Protein 5CB7 (pdb70)

B-facto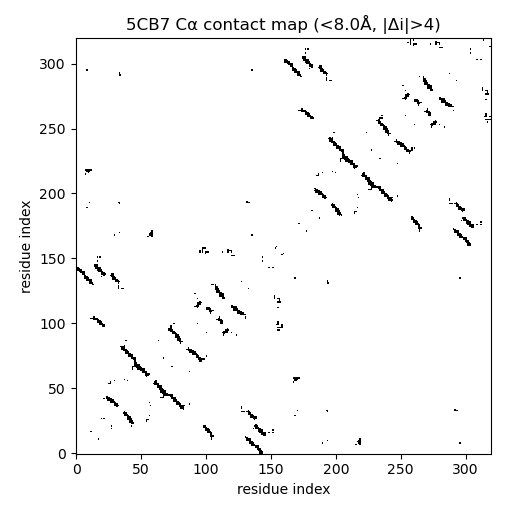r: mean 10.61, std 7.39, range [3.77, 48.65]

Structure (mmCIF, N/CA/C/O backbone):
data_5CB7
#
_entry.id   5CB7
#
_cell.length_a   42.270
_cell.length_b   83.190
_cell.length_c   47.750
_cell.angle_alpha   90.00
_cell.angle_beta   94.03
_cell.angle_gamma   90.00
#
_symmetry.space_group_name_H-M   'P 1 21 1'
#
loop_
_entity.id
_entity.type
_entity.pdbx_description
1 polymer 'Outer capsid protein VP4'
2 branched alpha-L-fucopyranose-(1-2)-[2-acetamido-2-deoxy-alpha-D-galactopyranose-(1-3)]alpha-D-galactopyranose
3 non-polymer 2-acetamido-2-deoxy-alpha-D-galactopyranose
4 non-polymer beta-D-galactopyranose
5 non-polymer alpha-L-fucopyranose
6 non-polymer GLYCEROL
7 non-polymer 'CHLORIDE ION'
8 water water
#
loop_
_atom_site.group_PDB
_atom_site.id
_atom_site.type_symbol
_atom_site.label_atom_id
_atom_site.label_alt_id
_atom_site.label_comp_id
_atom_site.label_asym_id
_atom_site.label_entity_id
_atom_site.label_seq_id
_atom_site.pdbx_PDB_ins_code
_atom_site.Cartn_x
_atom_site.Cartn_y
_atom_site.Cartn_z
_atom_site.occupancy
_atom_site.B_iso_or_equiv
_atom_site.auth_seq_id
_atom_site.auth_comp_id
_atom_site.auth_asym_id
_atom_site.auth_atom_id
_atom_site.pdbx_PDB_model_num
ATOM 1 N N . LEU A 1 2 ? 19.908 -17.862 9.988 1.00 21.42 65 LEU A N 1
ATOM 2 C CA . LEU A 1 2 ? 19.818 -16.957 8.805 1.00 21.54 65 LEU A CA 1
ATOM 3 C C . LEU A 1 2 ? 19.337 -17.706 7.566 1.00 19.94 65 LEU A C 1
ATOM 4 O O . LEU A 1 2 ? 20.121 -18.324 6.845 1.00 21.49 65 LEU A O 1
ATOM 9 N N . ASP A 1 3 ? 18.037 -17.618 7.326 1.00 18.67 66 ASP A N 1
ATOM 10 C CA . ASP A 1 3 ? 17.385 -18.262 6.205 1.00 17.44 66 ASP A CA 1
ATOM 11 C C . ASP A 1 3 ? 17.299 -17.255 5.051 1.00 15.45 66 ASP A C 1
ATOM 12 O O . ASP A 1 3 ? 16.620 -16.239 5.169 1.00 14.06 66 ASP A O 1
ATOM 17 N N . GLY A 1 4 ? 17.985 -17.537 3.940 1.00 14.16 67 GLY A N 1
ATOM 18 C CA . GLY A 1 4 ? 17.949 -16.683 2.756 1.00 13.06 67 GLY A CA 1
ATOM 19 C C . GLY A 1 4 ? 19.212 -16.785 1.918 1.00 12.70 67 GLY A C 1
ATOM 20 O O . GLY A 1 4 ? 20.065 -17.646 2.190 1.00 13.37 67 GLY A O 1
ATOM 21 N N . PRO A 1 5 ? 19.356 -15.915 0.918 1.00 11.79 68 PRO A N 1
ATOM 22 C CA . PRO A 1 5 ? 18.411 -14.837 0.608 1.00 11.29 68 PRO A CA 1
ATOM 23 C C . PRO A 1 5 ? 17.157 -15.316 -0.099 1.00 11.01 68 PRO A C 1
ATOM 24 O O . PRO A 1 5 ? 17.190 -16.305 -0.827 1.00 11.09 68 PRO A O 1
ATOM 28 N N . TYR A 1 6 ? 16.061 -14.616 0.143 1.00 10.08 69 TYR A N 1
ATOM 29 C CA . TYR A 1 6 ? 14.852 -14.708 -0.634 1.00 10.42 69 TYR A CA 1
ATOM 30 C C . TYR A 1 6 ? 14.860 -13.588 -1.635 1.00 10.45 69 TYR A C 1
ATOM 31 O O . TYR A 1 6 ? 15.298 -12.476 -1.333 1.00 10.00 69 TYR A O 1
ATOM 40 N N . GLN A 1 7 ? 14.354 -13.864 -2.823 1.00 9.89 70 GLN A N 1
ATOM 41 C CA . GLN A 1 7 ? 14.263 -12.859 -3.862 1.00 9.97 70 GLN A CA 1
ATOM 42 C C . GLN A 1 7 ? 13.105 -11.896 -3.566 1.00 9.12 70 GLN A C 1
ATOM 43 O O . GLN A 1 7 ? 12.177 -12.264 -2.855 1.00 9.06 70 GLN A O 1
ATOM 49 N N . PRO A 1 8 ? 13.174 -10.660 -4.073 1.00 8.41 71 PRO A N 1
ATOM 50 C CA . PRO A 1 8 ? 12.076 -9.720 -3.876 1.00 8.26 71 PRO A CA 1
ATOM 51 C C . PRO A 1 8 ? 10.738 -10.361 -4.179 1.00 8.09 71 PRO A C 1
ATOM 52 O O . PRO A 1 8 ? 10.587 -11.021 -5.218 1.00 8.14 71 PRO A O 1
ATOM 56 N N . THR A 1 9 ? 9.767 -10.164 -3.295 1.00 7.41 72 THR A N 1
ATOM 57 C CA . THR A 1 9 ? 8.449 -10.745 -3.464 1.00 7.25 72 THR A CA 1
ATOM 58 C C . THR A 1 9 ? 7.548 -10.129 -2.413 1.00 6.79 72 THR A C 1
ATOM 59 O O . THR A 1 9 ? 8.001 -9.355 -1.543 1.00 6.52 72 THR A O 1
ATOM 63 N N . SER A 1 10 ? 6.265 -10.457 -2.517 1.00 6.68 73 SER A N 1
ATOM 64 C CA A SER A 1 10 ? 5.380 -10.083 -1.428 0.50 6.74 73 SER A CA 1
ATOM 65 C CA B SER A 1 10 ? 5.225 -10.079 -1.569 0.50 6.81 73 SER A CA 1
ATOM 66 C C . SER A 1 10 ? 4.803 -11.290 -0.739 1.00 6.57 73 SER A C 1
ATOM 67 O O . SER A 1 10 ? 4.715 -12.398 -1.290 1.00 7.38 73 SER A O 1
ATOM 72 N N . LEU A 1 11 ? 4.487 -11.102 0.531 1.00 6.00 74 LEU A N 1
ATOM 73 C CA . LEU A 1 11 ? 4.133 -12.230 1.365 1.00 5.94 74 LEU A CA 1
ATOM 74 C C . LEU A 1 11 ? 3.434 -11.793 2.627 1.00 5.52 74 LEU A C 1
ATOM 75 O O . LEU A 1 11 ? 3.631 -10.688 3.153 1.00 5.09 74 LEU A O 1
ATOM 80 N N . ASN A 1 12 ? 2.620 -12.714 3.120 1.00 5.42 75 ASN A N 1
ATOM 81 C CA . ASN A 1 12 ? 2.137 -12.692 4.486 1.00 5.54 75 ASN A CA 1
ATOM 82 C C . ASN A 1 12 ? 3.301 -13.125 5.360 1.00 5.78 75 ASN A C 1
ATOM 83 O O . ASN A 1 12 ? 3.512 -14.321 5.590 1.00 6.17 75 ASN A O 1
ATOM 88 N N . LEU A 1 13 ? 4.090 -12.157 5.807 1.00 5.95 76 LEU A N 1
ATOM 89 C CA . LEU A 1 13 ? 5.286 -12.446 6.610 1.00 6.07 76 LEU A CA 1
ATOM 90 C C . LEU A 1 13 ? 4.900 -13.207 7.887 1.00 6.26 76 LEU A C 1
ATOM 91 O O . LEU A 1 13 ? 4.103 -12.712 8.678 1.00 5.80 76 LEU A O 1
ATOM 96 N N . PRO A 1 14 ? 5.420 -14.433 8.079 1.00 6.71 77 PRO A N 1
ATOM 97 C CA . PRO A 1 14 ? 4.992 -15.174 9.254 1.00 7.02 77 PRO A CA 1
ATOM 98 C C . PRO A 1 14 ? 5.331 -14.439 10.548 1.00 6.97 77 PRO A C 1
ATOM 99 O O . PRO A 1 14 ? 6.381 -13.816 10.664 1.00 6.51 77 PRO A O 1
ATOM 103 N N . VAL A 1 15 ? 4.450 -14.513 11.528 1.00 7.52 78 VAL A N 1
ATOM 104 C CA . VAL A 1 15 ? 4.722 -13.877 12.794 1.00 8.00 78 VAL A CA 1
ATOM 105 C C . VAL A 1 15 ? 5.964 -14.467 13.454 1.00 7.82 78 VAL A C 1
ATOM 106 O O . VAL A 1 15 ? 6.308 -15.607 13.194 1.00 7.67 78 VAL A O 1
ATOM 110 N N . ASP A 1 16 ? 6.620 -13.656 14.278 1.00 7.88 79 ASP A N 1
ATOM 111 C CA . ASP A 1 16 ? 7.768 -14.084 15.081 1.00 8.23 79 ASP A CA 1
ATOM 112 C C . ASP A 1 16 ? 9.016 -14.374 14.243 1.00 7.72 79 ASP A C 1
ATOM 113 O O . ASP A 1 16 ? 9.882 -15.121 14.679 1.00 7.94 79 ASP A O 1
ATOM 118 N N . TYR A 1 17 ? 9.119 -13.748 13.068 1.00 7.14 80 TYR A N 1
ATOM 119 C CA . TYR A 1 17 ? 10.345 -13.759 12.277 1.00 7.26 80 TYR A CA 1
ATOM 120 C C . TYR A 1 17 ? 10.772 -12.339 11.950 1.00 6.85 80 TYR A C 1
ATOM 121 O O . TYR A 1 17 ? 9.982 -11.545 11.437 1.00 6.85 80 TYR A O 1
ATOM 130 N N . TRP A 1 18 ? 12.035 -12.027 12.205 1.00 6.17 81 TRP A N 1
ATOM 131 C CA . TRP A 1 18 ? 12.648 -10.829 11.656 1.00 6.08 81 TRP A CA 1
ATOM 132 C C . TRP A 1 18 ? 12.832 -10.995 10.159 1.00 5.91 81 TRP A C 1
ATOM 133 O O . TRP A 1 18 ? 13.348 -12.014 9.704 1.00 6.20 81 TRP A O 1
ATOM 144 N N . MET A 1 19 ? 12.431 -9.977 9.417 1.00 5.65 82 MET A N 1
ATOM 145 C CA . MET A 1 19 ? 12.682 -9.918 7.993 1.00 5.52 82 MET A CA 1
ATOM 146 C C . MET A 1 19 ? 13.807 -8.920 7.866 1.00 5.41 82 MET A C 1
ATOM 147 O O . MET A 1 19 ? 13.585 -7.719 7.986 1.00 5.68 82 MET A O 1
ATOM 152 N N . LEU A 1 20 ? 15.011 -9.449 7.654 1.00 5.14 83 LEU A N 1
ATOM 153 C CA . LEU A 1 20 ? 16.221 -8.658 7.516 1.00 5.04 83 LEU A CA 1
ATOM 154 C C . LEU A 1 20 ? 16.390 -8.363 6.031 1.00 4.93 83 LEU A C 1
ATOM 155 O O . LEU A 1 20 ? 16.624 -9.259 5.228 1.00 4.80 83 LEU A O 1
ATOM 160 N N . ILE A 1 21 ? 16.268 -7.094 5.673 1.00 4.74 84 ILE A N 1
ATOM 161 C CA . ILE A 1 21 ? 16.177 -6.671 4.270 1.00 4.64 84 ILE A CA 1
ATOM 162 C C . ILE A 1 21 ? 17.480 -6.029 3.820 1.00 4.57 84 ILE A C 1
ATOM 163 O O . ILE A 1 21 ? 18.052 -5.211 4.546 1.00 4.59 84 ILE A O 1
ATOM 168 N N . ALA A 1 22 ? 17.917 -6.403 2.615 1.00 4.58 85 ALA A N 1
ATOM 169 C CA . ALA A 1 22 ? 19.228 -6.028 2.073 1.00 4.79 85 ALA A CA 1
ATOM 170 C C . ALA A 1 22 ? 19.103 -5.304 0.744 1.00 4.77 85 ALA A C 1
ATOM 171 O O . ALA A 1 22 ? 19.384 -5.875 -0.312 1.00 4.85 85 ALA A O 1
ATOM 173 N N . PRO A 1 23 ? 18.652 -4.042 0.768 1.00 4.84 86 PRO A N 1
ATOM 174 C CA . PRO A 1 23 ? 18.512 -3.276 -0.466 1.00 5.12 86 PRO A CA 1
ATOM 175 C C . PRO A 1 23 ? 19.819 -3.016 -1.183 1.00 5.56 86 PRO A C 1
ATOM 176 O O . PRO A 1 23 ? 20.889 -3.011 -0.563 1.00 5.46 86 PRO A O 1
ATOM 180 N N . THR A 1 24 ? 19.702 -2.775 -2.489 1.00 6.34 87 THR A N 1
ATOM 181 C CA . THR A 1 24 ? 20.839 -2.526 -3.362 1.00 7.22 87 THR A CA 1
ATOM 182 C C . THR A 1 24 ? 21.349 -1.099 -3.335 1.00 7.51 87 THR A C 1
ATOM 183 O O . THR A 1 24 ? 22.547 -0.877 -3.439 1.00 8.83 87 THR A O 1
ATOM 187 N N . ARG A 1 25 ? 20.450 -0.127 -3.240 1.00 7.35 88 ARG A N 1
ATOM 188 C CA . ARG A 1 25 ? 20.810 1.301 -3.313 1.00 7.38 88 ARG A CA 1
ATOM 189 C C . ARG A 1 25 ? 19.643 2.113 -2.812 1.00 7.20 88 ARG A C 1
ATOM 190 O O . ARG A 1 25 ? 18.615 1.560 -2.459 1.00 6.92 88 ARG A O 1
ATOM 198 N N . GLU A 1 26 ? 19.827 3.430 -2.795 1.00 6.96 89 GLU A N 1
ATOM 199 C CA . GLU A 1 26 ? 18.816 4.372 -2.346 1.00 7.04 89 GLU A CA 1
ATOM 200 C C . GLU A 1 26 ? 17.523 4.176 -3.144 1.00 6.70 89 GLU A C 1
ATOM 201 O O . GLU A 1 26 ? 17.546 3.817 -4.327 1.00 6.92 89 GLU A O 1
ATOM 207 N N . GLY A 1 27 ? 16.407 4.419 -2.480 1.00 6.27 90 GLY A N 1
ATOM 208 C CA . GLY A 1 27 ? 15.084 4.284 -3.080 1.00 6.25 90 GLY A CA 1
ATOM 209 C C . GLY A 1 27 ? 14.166 3.573 -2.113 1.00 6.03 90 GLY A C 1
ATOM 210 O O . GLY A 1 27 ? 14.541 3.261 -0.981 1.00 6.13 90 GLY A O 1
ATOM 211 N N . LYS A 1 28 ? 12.960 3.286 -2.569 1.00 6.38 91 LYS A N 1
ATOM 212 C CA . LYS A 1 28 ? 12.035 2.481 -1.813 1.00 6.54 91 LYS A CA 1
ATOM 213 C C . LYS A 1 28 ? 12.631 1.110 -1.567 1.00 6.07 91 LYS A C 1
ATOM 214 O O . LYS A 1 28 ? 13.251 0.540 -2.462 1.00 6.58 91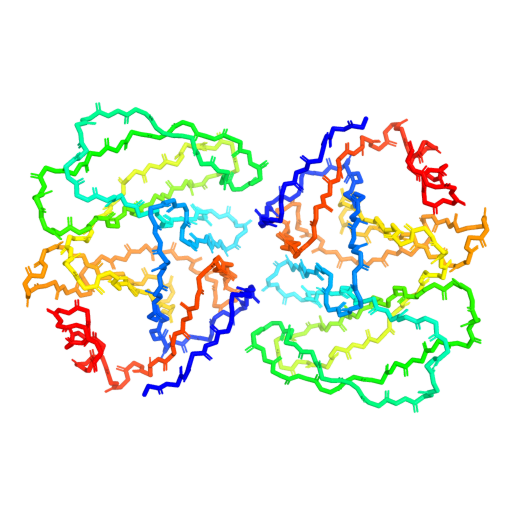 LYS A O 1
ATOM 220 N N . VAL A 1 29 ? 12.424 0.592 -0.363 1.00 5.49 92 VAL A N 1
ATOM 221 C CA . VAL A 1 29 ? 12.930 -0.717 0.031 1.00 5.18 92 VAL A CA 1
ATOM 222 C C . VAL A 1 29 ? 11.769 -1.714 0.109 1.00 4.98 92 VAL A C 1
ATOM 223 O O . VAL A 1 29 ? 11.794 -2.754 -0.554 1.00 5.11 92 VAL A O 1
ATOM 227 N N . ALA A 1 30 ? 10.737 -1.402 0.889 1.00 4.84 93 ALA A N 1
ATOM 228 C CA . ALA A 1 30 ? 9.633 -2.332 1.065 1.00 4.84 93 ALA A CA 1
ATOM 229 C C . ALA A 1 30 ? 8.411 -1.580 1.574 1.00 5.05 93 ALA A C 1
ATOM 230 O O . ALA A 1 30 ? 8.541 -0.483 2.134 1.00 4.87 93 ALA A O 1
ATOM 232 N N . GLU A 1 31 ? 7.235 -2.175 1.399 1.00 5.02 94 GLU A N 1
ATOM 233 C CA . GLU A 1 31 ? 5.965 -1.633 1.899 1.00 5.38 94 GLU A CA 1
ATOM 234 C C . GLU A 1 31 ? 5.230 -2.728 2.630 1.00 5.37 94 GLU A C 1
ATOM 235 O O . GLU A 1 31 ? 5.498 -3.907 2.406 1.00 5.96 94 GLU A O 1
ATOM 241 N N . GLY A 1 32 ? 4.284 -2.355 3.465 1.00 5.04 95 GLY A N 1
ATOM 242 C CA . GLY A 1 32 ? 3.392 -3.341 4.041 1.00 4.95 95 GLY A CA 1
ATOM 243 C C . GLY A 1 32 ? 2.115 -2.702 4.535 1.00 4.68 95 GLY A C 1
ATOM 244 O O . GLY A 1 32 ? 2.026 -1.480 4.686 1.00 4.71 95 GLY A O 1
ATOM 245 N N . THR A 1 33 ? 1.132 -3.528 4.857 1.00 4.42 96 THR A N 1
ATOM 246 C CA . THR A 1 33 ? -0.164 -3.010 5.288 1.00 4.35 96 THR A CA 1
ATOM 247 C C . THR A 1 33 ? -1.022 -4.066 5.924 1.00 4.38 96 THR A C 1
ATOM 248 O O . THR A 1 33 ? -0.894 -5.250 5.613 1.00 4.51 96 THR A O 1
ATOM 252 N N . ASN A 1 34 ? -1.927 -3.611 6.796 1.00 4.39 97 ASN A N 1
ATOM 253 C CA . ASN A 1 34 ? -3.004 -4.477 7.296 1.00 4.51 97 ASN A CA 1
ATOM 254 C C . ASN A 1 34 ? -4.306 -4.305 6.505 1.00 4.64 97 ASN A C 1
ATOM 255 O O . ASN A 1 34 ? -5.263 -4.987 6.788 1.00 4.63 97 ASN A O 1
ATOM 260 N N . THR A 1 35 ? -4.292 -3.407 5.496 1.00 4.57 98 THR A N 1
ATOM 261 C CA . THR A 1 35 ? -5.452 -3.023 4.660 1.00 5.14 98 THR A CA 1
ATOM 262 C C . THR A 1 35 ? -6.542 -2.251 5.397 1.00 5.39 98 THR A C 1
ATOM 263 O O . THR A 1 35 ? -7.556 -1.922 4.797 1.00 5.88 98 THR A O 1
ATOM 267 N N . THR A 1 36 ? -6.331 -1.881 6.661 1.00 5.82 99 THR A N 1
ATOM 268 C CA A THR A 1 36 ? -7.387 -1.312 7.472 0.50 6.27 99 THR A CA 1
ATOM 269 C CA B THR A 1 36 ? -7.408 -1.234 7.404 0.50 5.91 99 THR A CA 1
ATOM 270 C C . THR A 1 36 ? -7.014 0.090 7.983 1.00 6.08 99 THR A C 1
ATOM 271 O O . THR A 1 36 ? -7.747 1.067 7.807 1.00 6.08 99 THR A O 1
ATOM 278 N N . ASP A 1 37 ? -5.870 0.176 8.645 1.00 6.04 100 ASP A N 1
ATOM 279 C CA . ASP A 1 37 ? -5.481 1.447 9.258 1.00 6.15 100 ASP A CA 1
ATOM 280 C C . ASP A 1 37 ? -3.987 1.684 9.351 1.00 5.72 100 ASP A C 1
ATOM 281 O O . ASP A 1 37 ? -3.563 2.636 9.990 1.00 5.60 100 ASP A O 1
ATOM 286 N N . ARG A 1 38 ? -3.180 0.844 8.698 1.00 5.36 101 ARG A N 1
ATOM 287 C CA . ARG A 1 38 ? -1.738 1.084 8.611 1.00 5.35 101 ARG A CA 1
ATOM 288 C C . ARG A 1 38 ? -1.224 0.701 7.239 1.00 5.05 101 ARG A C 1
ATOM 289 O O . ARG A 1 38 ? -1.414 -0.437 6.782 1.00 4.98 101 ARG A O 1
ATOM 297 N N . TRP A 1 39 ? -0.571 1.653 6.585 1.00 4.87 102 TRP A N 1
ATOM 298 C CA . TRP A 1 39 ? 0.190 1.429 5.355 1.00 4.84 102 TRP A CA 1
ATOM 299 C C . TRP A 1 39 ? 1.564 1.976 5.667 1.00 5.14 102 TRP A C 1
ATOM 300 O O . TRP A 1 39 ? 1.707 3.163 5.990 1.00 5.48 102 TRP A O 1
ATOM 311 N N . PHE A 1 40 ? 2.589 1.133 5.650 1.00 5.50 103 PHE A N 1
ATOM 312 C CA . PHE A 1 40 ? 3.919 1.583 6.036 1.00 5.83 103 PHE A CA 1
ATOM 313 C C . PHE A 1 40 ? 4.904 1.274 4.919 1.00 5.87 103 PHE A C 1
ATOM 314 O O . PHE A 1 40 ? 4.628 0.482 4.011 1.00 5.98 103 PHE A O 1
ATOM 322 N N . ALA A 1 41 ? 6.051 1.924 4.980 1.00 5.85 104 ALA A N 1
ATOM 323 C CA . ALA A 1 41 ? 7.067 1.793 3.953 1.00 6.07 104 ALA A CA 1
ATOM 324 C C . ALA A 1 41 ? 8.394 2.182 4.509 1.00 5.97 10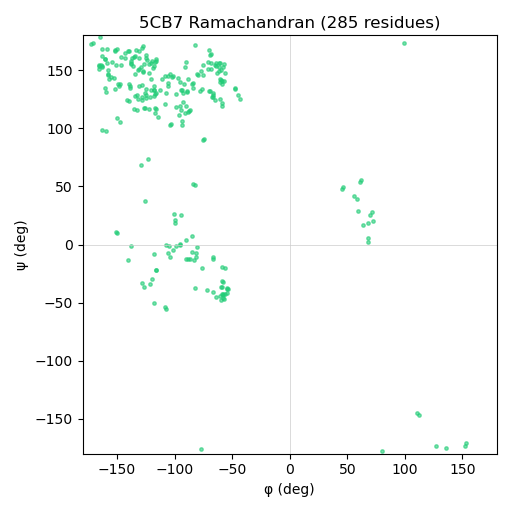4 ALA A C 1
ATOM 325 O O . ALA A 1 41 ? 8.484 3.098 5.339 1.00 6.11 104 ALA A O 1
ATOM 327 N N . CYS A 1 42 ? 9.433 1.517 4.037 1.00 5.88 105 CYS A N 1
ATOM 328 C CA A CYS A 1 42 ? 10.776 2.002 4.347 0.70 5.80 105 CYS A CA 1
ATOM 329 C CA B CYS A 1 42 ? 10.811 1.845 4.340 0.30 5.97 105 CYS A CA 1
ATOM 330 C C . CYS A 1 42 ? 11.486 2.360 3.066 1.00 5.69 105 CYS A C 1
ATOM 331 O O . CYS A 1 42 ? 11.357 1.703 2.023 1.00 5.34 105 CYS A O 1
ATOM 336 N N . VAL A 1 43 ? 12.198 3.484 3.161 1.00 5.65 106 VAL A N 1
ATOM 337 C CA . VAL A 1 43 ? 13.014 3.983 2.086 1.00 5.75 106 VAL A CA 1
ATOM 338 C C . VAL A 1 43 ? 14.448 4.110 2.568 1.00 5.51 106 VAL A C 1
ATOM 339 O O . VAL A 1 43 ? 14.706 4.220 3.767 1.00 5.80 106 VAL A O 1
ATOM 343 N N . LEU A 1 44 ? 15.372 4.059 1.615 1.00 5.12 107 LEU A N 1
ATOM 344 C CA . LEU A 1 44 ? 16.804 4.105 1.898 1.00 5.25 107 LEU A CA 1
ATOM 345 C C . LEU A 1 44 ? 17.396 5.348 1.248 1.00 5.25 107 LEU A C 1
ATOM 346 O O . LEU A 1 44 ? 17.114 5.637 0.084 1.00 5.44 107 LEU A O 1
ATOM 351 N N . VAL A 1 45 ? 18.198 6.077 2.023 1.00 5.27 108 VAL A N 1
ATOM 352 C CA . VAL A 1 45 ? 18.849 7.318 1.573 1.00 5.50 108 VAL A CA 1
ATOM 353 C C . VAL A 1 45 ? 20.365 7.134 1.722 1.00 5.54 108 VAL A C 1
ATOM 354 O O . VAL A 1 45 ? 20.860 6.738 2.782 1.00 5.81 108 VAL A O 1
ATOM 358 N N . GLU A 1 46 ? 21.088 7.377 0.638 1.00 5.82 109 GLU A N 1
ATOM 359 C CA . GLU A 1 46 ? 22.548 7.246 0.606 1.00 6.23 109 GLU A CA 1
ATOM 360 C C . GLU A 1 46 ? 23.208 8.328 1.460 1.00 6.67 109 GLU A C 1
ATOM 361 O O . GLU A 1 46 ? 22.571 9.310 1.830 1.00 6.67 109 GLU A O 1
ATOM 367 N N . PRO A 1 47 ? 24.497 8.150 1.802 1.00 7.09 110 PRO A N 1
ATOM 368 C CA . PRO A 1 47 ? 25.223 9.201 2.534 1.00 7.57 110 PRO A CA 1
ATOM 369 C C . PRO A 1 47 ? 25.232 10.547 1.826 1.00 8.01 110 PRO A C 1
ATOM 370 O O . PRO A 1 47 ? 25.109 10.608 0.608 1.00 8.00 110 PRO A O 1
ATOM 374 N N . ASN A 1 48 ? 25.394 11.614 2.611 1.00 8.68 111 ASN A N 1
ATOM 375 C CA . ASN A 1 48 ? 25.607 12.961 2.084 1.00 9.60 111 ASN A CA 1
ATOM 376 C C . ASN A 1 48 ? 24.445 13.473 1.247 1.00 9.26 111 ASN A C 1
ATOM 377 O O . ASN A 1 48 ? 24.626 13.872 0.101 1.00 10.09 111 ASN A O 1
ATOM 382 N N . VAL A 1 49 ? 23.254 13.470 1.832 1.00 8.62 112 VAL A N 1
ATOM 383 C CA . VAL A 1 49 ? 22.083 14.016 1.181 1.00 8.20 112 VAL A CA 1
ATOM 384 C C . VAL A 1 49 ? 21.562 15.206 1.990 1.00 8.37 112 VAL A C 1
ATOM 385 O O . VAL A 1 49 ? 21.109 15.060 3.117 1.00 8.03 112 VAL A O 1
ATOM 389 N N . GLN A 1 50 ? 21.659 16.390 1.403 1.00 8.59 113 GLN A N 1
ATOM 390 C CA A GLN A 1 50 ? 21.100 17.589 2.016 0.50 8.67 113 GLN A CA 1
ATOM 391 C CA B GLN A 1 50 ? 21.105 17.587 2.026 0.50 8.89 113 GLN A CA 1
ATOM 392 C C . GLN A 1 50 ? 19.581 17.544 1.920 1.00 8.47 113 GLN A C 1
ATOM 393 O O . GLN A 1 50 ? 19.023 16.998 0.964 1.00 8.35 113 GLN A O 1
ATOM 404 N N . ASN A 1 51 ? 18.915 18.102 2.919 1.00 8.16 114 ASN A N 1
ATOM 405 C CA . ASN A 1 51 ? 17.468 18.070 3.001 1.00 8.02 114 ASN A CA 1
ATOM 406 C C . ASN A 1 51 ? 16.807 18.391 1.679 1.00 8.04 114 ASN A C 1
ATOM 407 O O . ASN A 1 51 ? 17.103 19.405 1.056 1.00 7.72 114 ASN A O 1
ATOM 412 N N . THR A 1 52 ? 15.888 17.517 1.266 1.00 8.29 115 THR A N 1
ATOM 413 C CA . THR A 1 52 ? 15.269 17.625 -0.040 1.00 8.74 115 THR A CA 1
ATOM 414 C C . THR A 1 52 ? 14.001 16.787 -0.087 1.00 8.75 115 THR A C 1
ATOM 415 O O . THR A 1 52 ? 13.821 15.908 0.746 1.00 9.97 115 THR A O 1
ATOM 419 N N . GLN A 1 53 ? 13.138 17.054 -1.063 1.00 8.62 116 GLN A N 1
ATOM 420 C CA . GLN A 1 53 ? 12.017 16.148 -1.379 1.00 8.64 116 GLN A CA 1
ATOM 421 C C . GLN A 1 53 ? 12.547 15.111 -2.395 1.00 8.24 116 GLN A C 1
ATOM 422 O O . GLN A 1 53 ? 13.376 15.430 -3.238 1.00 8.57 116 GLN A O 1
ATOM 428 N N . ARG A 1 54 ? 12.097 13.861 -2.267 1.00 7.62 117 ARG A N 1
ATOM 429 C CA . ARG A 1 54 ? 12.344 12.834 -3.283 1.00 7.54 117 ARG A CA 1
ATOM 430 C C . ARG A 1 54 ? 11.041 12.137 -3.575 1.00 7.37 117 ARG A C 1
ATOM 431 O O . ARG A 1 54 ? 10.178 12.063 -2.703 1.00 7.13 117 ARG A O 1
ATOM 439 N N . GLN A 1 55 ? 10.898 11.659 -4.808 1.00 7.76 118 GLN A N 1
ATOM 440 C CA . GLN A 1 55 ? 9.688 10.975 -5.233 1.00 8.58 118 GLN A CA 1
ATOM 441 C C . GLN A 1 55 ? 9.809 9.482 -5.034 1.00 8.26 118 GLN A C 1
ATOM 442 O O . GLN A 1 55 ? 10.783 8.879 -5.480 1.00 8.56 118 GLN A O 1
ATOM 448 N N . TYR A 1 56 ? 8.801 8.902 -4.395 1.00 7.69 119 TYR A N 1
ATOM 449 C CA . TYR A 1 56 ? 8.669 7.453 -4.239 1.00 7.54 119 TYR A CA 1
ATOM 450 C C . TYR A 1 56 ? 7.288 7.016 -4.715 1.00 7.46 119 TYR A C 1
ATOM 451 O O . TYR A 1 56 ? 6.313 7.766 -4.617 1.00 8.58 119 TYR A O 1
ATOM 460 N N . VAL A 1 57 ? 7.195 5.801 -5.245 1.00 6.97 120 VAL A N 1
ATOM 461 C CA . VAL A 1 57 ? 5.918 5.219 -5.579 1.00 6.95 120 VAL A CA 1
ATOM 462 C C . VAL A 1 57 ? 5.513 4.408 -4.361 1.00 6.85 120 VAL A C 1
ATOM 463 O O . VAL A 1 57 ? 6.053 3.331 -4.134 1.00 6.92 120 VAL A O 1
ATOM 467 N N . LEU A 1 58 ? 4.589 4.955 -3.571 1.00 6.72 121 LEU A N 1
ATOM 468 C CA . LEU A 1 58 ? 4.076 4.317 -2.365 1.00 6.68 121 LEU A CA 1
ATOM 469 C C . LEU A 1 58 ? 2.580 4.144 -2.538 1.00 6.84 121 LEU A C 1
ATOM 470 O O . LEU A 1 58 ? 1.871 5.050 -2.994 1.00 6.81 121 LEU A O 1
ATOM 475 N N . ASP A 1 59 ? 2.097 2.948 -2.222 1.00 7.03 122 ASP A N 1
ATOM 476 C CA . ASP A 1 59 ? 0.688 2.596 -2.407 1.00 7.35 122 ASP A CA 1
ATOM 477 C C . ASP A 1 59 ? 0.234 2.906 -3.834 1.00 7.73 122 ASP A C 1
ATOM 478 O O . ASP A 1 59 ? -0.915 3.314 -4.049 1.00 7.95 122 ASP A O 1
ATOM 483 N N A GLY A 1 60 ? 1.142 2.722 -4.793 0.50 7.97 123 GLY A N 1
ATOM 484 N N B GLY A 1 60 ? 1.130 2.716 -4.806 0.50 8.13 123 GLY A N 1
ATOM 485 C CA A GLY A 1 60 ? 0.839 2.897 -6.206 0.50 8.70 123 GLY A CA 1
ATOM 486 C CA B GLY A 1 60 ? 0.818 2.921 -6.225 0.50 9.01 123 GLY A CA 1
ATOM 487 C C A GLY A 1 60 ? 0.964 4.303 -6.772 0.50 9.49 123 GLY A C 1
ATOM 488 C C B GLY A 1 60 ? 0.624 4.368 -6.659 0.50 9.94 123 GLY A C 1
ATOM 489 O O A GLY A 1 60 ? 0.918 4.455 -8.001 0.50 9.07 123 GLY A O 1
ATOM 490 O O B GLY A 1 60 ? -0.061 4.651 -7.640 0.50 10.36 123 GLY A O 1
ATOM 491 N N . GLN A 1 61 ? 1.172 5.301 -5.897 1.00 10.41 124 GLN A N 1
ATOM 492 C CA . GLN A 1 61 ? 1.064 6.720 -6.253 1.00 11.68 124 GLN A CA 1
ATOM 493 C C . GLN A 1 61 ? 2.398 7.384 -6.022 1.00 10.98 124 GLN A C 1
ATOM 494 O O . GLN A 1 61 ? 3.104 7.036 -5.091 1.00 9.40 124 GLN A O 1
ATOM 500 N N . ASN A 1 62 ? 2.725 8.354 -6.867 1.00 10.90 125 ASN A N 1
ATOM 501 C CA . ASN A 1 62 ? 3.890 9.187 -6.622 1.00 11.10 125 ASN A CA 1
ATOM 502 C C . ASN A 1 62 ? 3.653 10.034 -5.390 1.00 10.32 125 ASN A C 1
ATOM 503 O O . ASN A 1 62 ? 2.613 10.693 -5.257 1.00 10.88 125 ASN A O 1
ATOM 508 N N . VAL A 1 63 ? 4.611 9.984 -4.479 1.00 9.33 126 VAL A N 1
ATOM 509 C CA A VAL A 1 63 ? 4.560 10.809 -3.284 0.50 9.12 126 VAL A CA 1
ATOM 510 C CA B VAL A 1 63 ? 4.572 10.766 -3.245 0.50 8.96 126 VAL A CA 1
ATOM 511 C C . VAL A 1 63 ? 5.909 11.491 -3.106 1.00 8.92 126 VAL A C 1
ATOM 512 O O . VAL A 1 63 ? 6.954 10.872 -3.236 1.00 8.37 126 VAL A O 1
ATOM 519 N N . GLN A 1 64 ? 5.873 12.794 -2.840 1.00 8.53 127 GLN A N 1
ATOM 520 C CA . GLN A 1 64 ? 7.091 13.556 -2.554 1.00 9.23 127 GLN A CA 1
ATOM 521 C C . GLN A 1 64 ? 7.289 13.474 -1.044 1.00 8.99 127 GLN A C 1
ATOM 522 O O . GLN A 1 64 ? 6.405 13.854 -0.280 1.00 11.29 127 GLN A O 1
ATOM 528 N N . LEU A 1 65 ? 8.403 12.917 -0.592 1.00 8.19 128 LEU A N 1
ATOM 529 C CA . LEU A 1 65 ? 8.699 12.837 0.826 1.00 7.68 128 LEU A CA 1
ATOM 530 C C . LEU A 1 65 ? 10.021 13.519 1.103 1.00 7.66 128 LEU A C 1
ATOM 531 O O . LEU A 1 65 ? 10.919 13.523 0.276 1.00 7.86 128 LEU A O 1
ATOM 536 N N . HIS A 1 66 ? 10.136 14.111 2.288 1.00 7.39 129 HIS A N 1
ATOM 537 C CA . HIS A 1 66 ? 11.357 14.825 2.648 1.00 7.56 129 HIS A CA 1
ATOM 538 C C . HIS A 1 66 ? 12.330 13.872 3.312 1.00 7.51 129 HIS A C 1
ATOM 539 O O . HIS A 1 66 ? 11.969 13.122 4.211 1.00 8.15 129 HIS A O 1
ATOM 546 N N . VAL A 1 67 ? 13.564 13.935 2.847 1.00 7.70 130 VAL A N 1
ATOM 547 C CA . VAL A 1 67 ? 14.639 13.102 3.351 1.00 7.84 130 VAL A CA 1
ATOM 548 C C . VAL A 1 67 ? 15.916 13.917 3.503 1.00 8.11 130 VAL A C 1
ATOM 549 O O . VAL A 1 67 ? 16.125 14.930 2.836 1.00 8.48 130 VAL A O 1
ATOM 553 N N . SER A 1 68 ? 16.767 13.414 4.383 1.00 8.27 131 SER A N 1
ATOM 554 C CA A SER A 1 68 ? 18.099 13.948 4.573 0.60 8.73 131 SER A CA 1
ATOM 555 C CA B SER A 1 68 ? 18.082 13.977 4.648 0.40 8.35 131 SER A CA 1
ATOM 556 C C . SER A 1 68 ? 18.988 12.863 5.155 1.00 8.67 131 SER A C 1
ATOM 557 O O . SER A 1 68 ? 18.525 11.969 5.855 1.00 9.30 131 SER A O 1
ATOM 562 N N . ASN A 1 69 ? 20.278 12.949 4.853 1.00 8.35 132 ASN A N 1
ATOM 563 C CA . ASN A 1 69 ? 21.258 12.085 5.494 1.00 8.53 132 ASN A CA 1
ATOM 564 C C . ASN A 1 69 ? 22.552 12.847 5.631 1.00 9.24 132 ASN A C 1
ATOM 565 O O . ASN A 1 69 ? 23.267 13.025 4.655 1.00 9.02 132 ASN A O 1
ATOM 570 N N . ASP A 1 70 ? 22.872 13.281 6.848 1.00 10.25 133 ASP A N 1
ATOM 571 C CA . ASP A 1 70 ? 24.098 14.062 7.012 1.00 11.87 133 ASP A CA 1
ATOM 572 C C . ASP A 1 70 ? 25.330 13.218 7.320 1.00 11.35 133 ASP A C 1
ATOM 573 O O . ASP A 1 70 ? 26.405 13.768 7.529 1.00 11.88 133 ASP A O 1
ATOM 578 N N . SER A 1 71 ? 25.210 11.892 7.339 1.00 10.37 134 SER A N 1
ATOM 579 C CA . SER A 1 71 ? 26.380 11.054 7.521 1.00 10.41 134 SER A CA 1
ATOM 580 C C . SER A 1 71 ? 27.137 10.918 6.214 1.00 10.13 134 SER A C 1
ATOM 581 O O . SER A 1 71 ? 26.531 10.864 5.136 1.00 9.76 134 SER A O 1
ATOM 584 N N . SER A 1 72 ? 28.463 10.834 6.320 1.00 10.44 135 SER A N 1
ATOM 585 C CA A SER A 1 72 ? 29.387 10.570 5.212 0.50 10.61 135 SER A CA 1
ATOM 586 C CA B SER A 1 72 ? 29.259 10.610 5.116 0.50 10.62 135 SER A CA 1
ATOM 587 C C . SER A 1 72 ? 29.509 9.106 4.879 1.00 10.42 135 SER A C 1
ATOM 588 O O . SER A 1 72 ? 30.005 8.735 3.819 1.00 11.12 135 SER A O 1
ATOM 593 N N . THR A 1 73 ? 29.118 8.260 5.828 1.00 10.40 136 THR A N 1
ATOM 594 C CA . THR A 1 73 ? 29.314 6.813 5.668 1.00 10.46 136 THR A CA 1
ATOM 595 C C . THR A 1 73 ? 28.092 5.946 5.893 1.00 9.81 136 THR A C 1
ATOM 596 O O . THR A 1 73 ? 27.958 4.887 5.274 1.00 10.31 136 THR A O 1
ATOM 600 N N . SER A 1 74 ? 27.218 6.348 6.802 1.00 9.28 137 SER A N 1
ATOM 601 C CA . SER A 1 74 ? 26.035 5.555 7.066 1.00 8.92 137 SER A CA 1
ATOM 602 C C . SER A 1 74 ? 24.934 5.880 6.057 1.00 8.44 137 SER A C 1
ATOM 603 O O . SER A 1 74 ? 24.675 7.051 5.752 1.00 8.22 137 SER A O 1
ATOM 606 N N . TRP A 1 75 ? 24.311 4.824 5.533 1.00 7.76 138 TRP A N 1
ATOM 607 C CA . TRP A 1 75 ? 23.021 4.911 4.862 1.00 7.76 138 TRP A CA 1
ATOM 608 C C . TRP A 1 75 ? 21.976 5.232 5.906 1.00 6.87 138 TRP A C 1
ATOM 609 O O . TRP A 1 75 ? 22.193 5.009 7.086 1.00 6.83 138 TRP A O 1
ATOM 620 N N . LYS A 1 76 ? 20.812 5.695 5.479 1.00 6.37 139 LYS A N 1
ATOM 621 C CA A LYS A 1 76 ? 19.716 5.949 6.393 0.50 6.33 139 LYS A CA 1
ATOM 622 C CA B LYS A 1 76 ? 19.705 5.935 6.414 0.50 6.15 139 LYS A CA 1
ATOM 623 C C . LYS A 1 76 ? 18.421 5.327 5.883 1.00 5.94 139 LYS A C 1
ATOM 624 O O . LYS A 1 76 ? 17.957 5.650 4.782 1.00 5.62 139 LYS A O 1
ATOM 635 N N . PHE A 1 77 ? 17.844 4.451 6.686 1.00 5.53 140 PHE A N 1
ATOM 636 C CA . PHE A 1 77 ? 16.511 3.939 6.410 1.00 5.49 140 PHE A CA 1
ATOM 637 C C . PHE A 1 77 ? 15.517 4.841 7.130 1.00 5.51 140 PHE A C 1
ATOM 638 O O . PHE A 1 77 ? 15.744 5.256 8.272 1.00 5.62 140 PHE A O 1
ATOM 646 N N . ILE A 1 78 ? 14.409 5.164 6.466 1.00 5.75 141 ILE A N 1
ATOM 647 C CA . ILE A 1 78 ? 13.343 5.943 7.071 1.00 5.95 141 ILE A CA 1
ATOM 648 C C . ILE A 1 78 ? 12.042 5.172 6.943 1.00 5.68 141 ILE A C 1
ATOM 649 O O . ILE A 1 78 ? 11.671 4.700 5.845 1.00 5.58 141 ILE A O 1
ATOM 654 N N . LEU A 1 79 ? 11.391 4.984 8.079 1.00 5.34 142 LEU A N 1
ATOM 655 C CA . LEU A 1 79 ? 10.102 4.312 8.154 1.00 5.30 142 LEU A CA 1
ATOM 656 C C . LEU A 1 79 ? 8.975 5.347 8.148 1.00 5.36 142 LEU A C 1
ATOM 657 O O . LEU A 1 79 ? 8.889 6.208 9.036 1.00 5.57 142 LEU A O 1
ATOM 662 N N . PHE A 1 80 ? 8.138 5.242 7.133 1.00 5.46 143 PHE A N 1
ATOM 663 C CA . PHE A 1 80 ? 6.970 6.101 6.916 1.00 5.46 143 PHE A CA 1
ATOM 664 C C . PHE A 1 80 ? 5.693 5.306 7.122 1.00 5.45 143 PHE A C 1
ATOM 665 O O . PHE A 1 80 ? 5.635 4.151 6.739 1.00 5.32 143 PHE A O 1
ATOM 673 N N . ILE A 1 81 ? 4.685 5.941 7.712 1.00 5.40 144 ILE A N 1
ATOM 674 C CA . ILE A 1 81 ? 3.403 5.304 7.993 1.00 5.40 144 ILE A CA 1
ATOM 675 C C . ILE A 1 81 ? 2.292 6.287 7.666 1.00 5.42 144 ILE A C 1
ATOM 676 O O . ILE A 1 81 ? 2.377 7.446 8.067 1.00 5.43 144 ILE A O 1
ATOM 681 N N . LYS A 1 82 ? 1.253 5.812 6.979 1.00 5.42 145 LYS A N 1
ATOM 682 C CA . LYS A 1 82 ? -0.020 6.563 6.868 1.00 5.71 145 LYS A CA 1
ATOM 683 C C . LYS A 1 82 ? -1.117 5.706 7.485 1.00 6.20 145 LYS A C 1
ATOM 684 O O . LYS A 1 82 ? -1.008 4.471 7.555 1.00 5.99 145 LYS A O 1
ATOM 690 N N . LEU A 1 83 ? -2.151 6.364 8.003 1.00 6.51 146 LEU A N 1
ATOM 691 C CA . LEU A 1 83 ? -3.172 5.698 8.807 1.00 6.93 146 LEU A CA 1
ATOM 692 C C . LEU A 1 83 ? -4.502 5.459 8.074 1.00 6.72 146 LEU A C 1
ATOM 693 O O . LEU A 1 83 ? -5.356 4.738 8.573 1.00 6.96 146 LEU A O 1
ATOM 698 N N . THR A 1 84 ? -4.657 6.072 6.904 1.00 6.72 147 THR A N 1
ATOM 699 C CA . THR A 1 84 ? -5.856 5.888 6.064 1.00 6.80 147 THR A CA 1
ATOM 700 C C . THR A 1 84 ? -5.398 5.898 4.605 1.00 7.14 147 THR A C 1
ATOM 701 O O . THR A 1 84 ? -4.339 6.435 4.311 1.00 7.22 147 THR A O 1
ATOM 705 N N . PRO A 1 85 ? -6.199 5.358 3.672 1.00 7.68 148 PRO A N 1
ATOM 706 C CA . PRO A 1 85 ? -5.777 5.376 2.256 1.00 8.21 148 PRO A CA 1
ATOM 707 C C . PRO A 1 85 ? -5.424 6.763 1.686 1.00 8.97 148 PRO A C 1
ATOM 708 O O . PRO A 1 85 ? -4.484 6.905 0.882 1.00 9.07 148 PRO A O 1
ATOM 712 N N . ASP A 1 86 ? -6.181 7.776 2.107 1.00 9.71 149 ASP A N 1
ATOM 713 C CA . ASP A 1 86 ? -5.993 9.132 1.610 1.00 11.07 149 ASP A CA 1
ATOM 714 C C . ASP A 1 86 ? -5.155 9.982 2.559 1.00 10.47 149 ASP A C 1
ATOM 715 O O . ASP A 1 86 ? -5.052 11.195 2.369 1.00 11.94 149 ASP A O 1
ATOM 720 N N A GLY A 1 87 ? -4.556 9.357 3.568 0.50 9.83 150 GLY A N 1
ATOM 721 N N B GLY A 1 87 ? -4.547 9.348 3.557 0.50 10.07 150 GLY A N 1
ATOM 722 C CA A GLY A 1 87 ? -3.731 10.057 4.537 0.50 9.35 150 GLY A CA 1
ATOM 723 C CA B GLY A 1 87 ? -3.706 10.030 4.522 0.50 9.75 150 GLY A CA 1
ATOM 724 C C A GLY A 1 87 ? -2.374 10.458 3.989 0.50 8.86 150 GLY A C 1
ATOM 725 C C B GLY A 1 87 ? -2.253 10.127 4.093 0.50 9.33 150 GLY A C 1
ATOM 726 O O A GLY A 1 87 ? -2.151 10.491 2.767 0.50 8.29 150 GLY A O 1
ATOM 727 O O B GLY A 1 87 ? -1.818 9.531 3.115 0.50 9.89 150 GLY A O 1
ATOM 728 N N . THR A 1 88 ? -1.482 10.819 4.909 1.00 8.53 151 THR A N 1
ATOM 729 C CA . THR A 1 88 ? -0.151 11.254 4.568 1.00 7.90 151 THR A CA 1
ATOM 730 C C . THR A 1 88 ? 0.889 10.327 5.162 1.00 7.09 151 THR A C 1
ATOM 731 O O . THR A 1 88 ? 0.904 10.083 6.371 1.00 7.06 151 THR A O 1
ATOM 735 N N . TYR A 1 89 ? 1.780 9.827 4.311 1.00 6.58 152 TYR A N 1
ATOM 736 C CA . TYR A 1 89 ? 2.917 9.047 4.805 1.00 6.50 152 TYR A CA 1
ATOM 737 C C . TYR A 1 89 ? 3.818 9.939 5.634 1.00 6.48 152 TYR A C 1
ATOM 738 O O . TYR A 1 89 ? 4.315 10.942 5.141 1.00 6.62 152 TYR A O 1
ATOM 747 N N . THR A 1 90 ? 4.054 9.521 6.873 1.00 6.29 153 THR A N 1
ATOM 748 C CA . THR A 1 90 ? 4.728 10.343 7.872 1.00 6.41 153 THR A CA 1
ATOM 749 C C . THR A 1 90 ? 5.890 9.563 8.489 1.00 6.58 153 THR A C 1
ATOM 750 O O . THR A 1 90 ? 5.756 8.393 8.807 1.00 6.46 153 THR A O 1
ATOM 754 N N . GLN A 1 91 ? 7.022 10.241 8.670 1.00 7.35 154 GLN A N 1
ATOM 755 C CA . GLN A 1 91 ? 8.193 9.632 9.285 1.00 8.00 154 GLN A CA 1
ATOM 756 C C . GLN A 1 91 ? 7.961 9.298 10.748 1.00 8.14 154 GLN A C 1
ATOM 757 O O . GLN A 1 91 ? 7.567 10.168 11.526 1.00 8.57 154 GLN A O 1
ATOM 763 N N . TYR A 1 92 ? 8.212 8.052 11.129 1.00 7.94 155 TYR A N 1
ATOM 764 C CA . TYR A 1 92 ? 8.153 7.642 12.525 1.00 7.88 155 TYR A CA 1
ATOM 765 C C . TYR A 1 92 ? 9.473 7.173 13.127 1.00 7.66 155 TYR A C 1
ATOM 766 O O . TYR A 1 92 ? 9.604 7.140 14.350 1.00 7.81 155 TYR A O 1
ATOM 775 N N . SER A 1 93 ? 10.425 6.757 12.302 1.00 7.01 156 SER A N 1
ATOM 776 C CA . SER A 1 93 ? 11.643 6.135 12.816 1.00 7.00 156 SER A CA 1
ATOM 777 C C . SER A 1 93 ? 12.706 6.133 11.733 1.00 7.00 156 SER A C 1
ATOM 778 O O . SER A 1 93 ? 12.416 6.165 10.528 1.00 7.01 156 SER A O 1
ATOM 781 N N . THR A 1 94 ? 13.956 6.128 12.174 1.00 7.03 157 THR A N 1
ATOM 782 C CA . THR A 1 94 ? 15.088 6.018 11.261 1.00 7.16 157 THR A CA 1
ATOM 783 C C . THR A 1 94 ? 16.165 5.084 11.784 1.00 6.69 157 THR A C 1
ATOM 784 O O . THR A 1 94 ? 16.284 4.871 12.997 1.00 7.36 157 THR A O 1
ATOM 788 N N . LEU A 1 95 ? 16.941 4.543 10.850 1.00 6.42 158 LEU A N 1
ATOM 789 C CA . LEU A 1 95 ? 18.062 3.672 11.168 1.00 6.13 158 LEU A CA 1
ATOM 790 C C . LEU A 1 95 ? 19.247 4.095 10.326 1.00 6.10 158 LEU A C 1
ATOM 791 O O . LEU A 1 95 ? 19.176 4.054 9.102 1.00 6.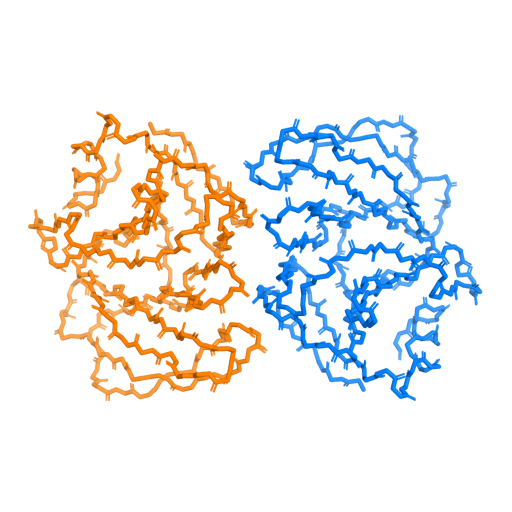17 158 LEU A O 1
ATOM 796 N N . SER A 1 96 ? 20.305 4.541 10.982 1.00 6.24 159 SER A N 1
ATOM 797 C CA A SER A 1 96 ? 21.533 4.903 10.284 0.70 6.49 159 SER A CA 1
ATOM 798 C CA B SER A 1 96 ? 21.551 4.939 10.325 0.30 6.30 159 SER A CA 1
ATOM 799 C C . SER A 1 96 ? 22.566 3.802 10.422 1.00 6.39 159 SER A C 1
ATOM 800 O O . SER A 1 96 ? 22.868 3.357 11.516 1.00 6.88 159 SER A O 1
ATOM 805 N N . THR A 1 97 ? 23.097 3.358 9.289 1.00 6.10 160 THR A N 1
ATOM 806 C CA . THR A 1 97 ? 23.940 2.193 9.234 1.00 6.25 160 THR A CA 1
ATOM 807 C C . THR A 1 97 ? 24.816 2.149 7.985 1.00 6.46 160 THR A C 1
ATOM 808 O O . THR A 1 97 ? 24.318 2.344 6.881 1.00 6.18 160 THR A O 1
ATOM 812 N N . PRO A 1 98 ? 26.129 1.896 8.143 1.00 7.18 161 PRO A N 1
ATOM 813 C CA . PRO A 1 98 ? 26.993 1.713 6.981 1.00 7.59 161 PRO A CA 1
ATOM 814 C C . PRO A 1 98 ? 26.876 0.304 6.408 1.00 8.17 161 PRO A C 1
ATOM 815 O O . PRO A 1 98 ? 27.503 0.007 5.392 1.00 8.81 161 PRO A O 1
ATOM 819 N N . HIS A 1 99 ? 26.070 -0.545 7.052 1.00 8.66 162 HIS A N 1
ATOM 820 C CA . HIS A 1 99 ? 25.952 -1.943 6.665 1.00 9.17 162 HIS A CA 1
ATOM 821 C C . HIS A 1 99 ? 24.701 -2.226 5.867 1.00 8.43 162 HIS A C 1
ATOM 822 O O . HIS A 1 99 ? 24.517 -3.339 5.388 1.00 8.92 162 HIS A O 1
ATOM 829 N N . LYS A 1 100 ? 23.828 -1.236 5.693 1.00 7.68 163 LYS A N 1
ATOM 830 C CA . LYS A 1 100 ? 22.849 -1.286 4.625 1.00 7.14 163 LYS A CA 1
ATOM 831 C C . LYS A 1 100 ? 21.704 -2.296 4.845 1.00 6.33 163 LYS A C 1
ATOM 832 O O . LYS A 1 100 ? 21.031 -2.702 3.904 1.00 6.01 163 LYS A O 1
ATOM 838 N N . LEU A 1 101 ? 21.486 -2.685 6.103 1.00 5.69 164 LEU A N 1
ATOM 839 C CA . LEU A 1 101 ? 20.447 -3.658 6.473 1.00 5.33 164 LEU A CA 1
ATOM 840 C C . LEU A 1 101 ? 19.439 -3.057 7.449 1.00 4.99 164 LEU A C 1
ATOM 841 O O . LEU A 1 101 ? 19.803 -2.289 8.341 1.00 4.96 164 LEU A O 1
ATOM 846 N N . CYS A 1 102 ? 18.169 -3.433 7.281 1.00 4.71 165 CYS A N 1
ATOM 847 C CA . CYS A 1 102 ? 17.106 -3.027 8.204 1.00 4.79 165 CYS A CA 1
ATOM 848 C C . CYS A 1 102 ? 16.294 -4.270 8.528 1.00 4.72 165 CYS A C 1
ATOM 849 O O . CYS A 1 102 ? 16.463 -5.299 7.874 1.00 4.79 165 CYS A O 1
ATOM 852 N N . ALA A 1 103 ? 15.429 -4.204 9.540 1.00 4.44 166 ALA A N 1
ATOM 853 C CA . ALA A 1 103 ? 14.610 -5.363 9.838 1.00 4.57 166 ALA A CA 1
ATOM 854 C C . ALA A 1 103 ? 13.336 -4.988 10.539 1.00 4.41 166 ALA A C 1
ATOM 855 O O . ALA A 1 103 ? 13.325 -4.068 11.362 1.00 4.48 166 ALA A O 1
ATOM 857 N N . TRP A 1 104 ? 12.280 -5.722 10.217 1.00 4.38 167 TRP A N 1
ATOM 858 C CA . TRP A 1 104 ? 11.021 -5.599 10.939 1.00 4.44 167 TRP A CA 1
ATOM 859 C C . TRP A 1 104 ? 10.439 -6.985 11.199 1.00 4.50 167 TRP A C 1
ATOM 860 O O . TRP A 1 104 ? 10.814 -7.971 10.548 1.00 4.42 167 TRP A O 1
ATOM 871 N N . MET A 1 105 ? 9.532 -7.051 12.170 1.00 4.99 168 MET A N 1
ATOM 872 C CA . MET A 1 105 ? 8.923 -8.302 12.588 1.00 5.41 168 MET A CA 1
ATOM 873 C C . MET A 1 105 ? 7.492 -8.094 13.045 1.00 5.35 168 MET A C 1
ATOM 874 O O . MET A 1 105 ? 7.208 -7.141 13.776 1.00 5.25 168 MET A O 1
ATOM 879 N N . LYS A 1 106 ? 6.606 -9.009 12.645 1.00 5.31 169 LYS A N 1
ATOM 880 C CA . LYS A 1 106 ? 5.229 -9.032 13.133 1.00 5.64 169 LYS A CA 1
ATOM 881 C C . LYS A 1 106 ? 5.180 -9.868 14.401 1.00 6.08 169 LYS A C 1
ATOM 882 O O . LYS A 1 106 ? 5.433 -11.067 14.357 1.00 6.10 169 LYS A O 1
ATOM 888 N N . ARG A 1 107 ? 4.878 -9.237 15.532 1.00 6.54 170 ARG A N 1
ATOM 889 C CA . ARG A 1 107 ? 4.763 -9.956 16.810 1.00 7.36 170 ARG A CA 1
ATOM 890 C C . ARG A 1 107 ? 3.893 -9.107 17.732 1.00 7.48 170 ARG A C 1
ATOM 891 O O . ARG A 1 107 ? 3.940 -7.890 17.674 1.00 7.07 170 ARG A O 1
ATOM 899 N N . ASP A 1 108 ? 3.117 -9.771 18.597 1.00 7.99 171 ASP A N 1
ATOM 900 C CA . ASP A 1 108 ? 2.356 -9.060 19.635 1.00 8.01 171 ASP A CA 1
ATOM 901 C C . ASP A 1 108 ? 1.391 -8.023 19.048 1.00 7.53 171 ASP A C 1
ATOM 902 O O . ASP A 1 108 ? 1.248 -6.942 19.589 1.00 6.84 171 ASP A O 1
ATOM 907 N N . ASN A 1 109 ? 0.761 -8.370 17.925 1.00 7.01 172 ASN A N 1
ATOM 908 C CA . ASN A 1 109 ? -0.165 -7.482 17.215 1.00 7.04 172 ASN A CA 1
ATOM 909 C C . ASN A 1 109 ? 0.486 -6.207 16.660 1.00 6.79 172 ASN A C 1
ATOM 910 O O . ASN A 1 109 ? -0.189 -5.247 16.294 1.00 6.24 172 ASN A O 1
ATOM 915 N N . ARG A 1 110 ? 1.813 -6.239 16.577 1.00 6.66 173 ARG A N 1
ATOM 916 C CA . ARG A 1 110 ? 2.617 -5.084 16.229 1.00 6.59 173 ARG A CA 1
ATOM 917 C C . ARG A 1 110 ? 3.571 -5.422 15.107 1.00 6.07 173 ARG A C 1
ATOM 918 O O . ARG A 1 110 ? 3.751 -6.586 14.770 1.00 5.99 173 ARG A O 1
ATOM 926 N N . VAL A 1 111 ? 4.188 -4.378 14.552 1.00 5.68 174 VAL A N 1
ATOM 927 C CA . VAL A 1 111 ? 5.382 -4.523 13.721 1.00 5.50 174 VAL A CA 1
ATOM 928 C C . VAL A 1 111 ? 6.488 -3.790 14.467 1.00 5.42 174 VAL A C 1
ATOM 929 O O . VAL A 1 111 ? 6.388 -2.591 14.703 1.00 5.22 174 VAL A O 1
ATOM 933 N N . TYR A 1 112 ? 7.516 -4.537 14.872 1.00 5.56 175 TYR A N 1
ATOM 934 C CA . TYR A 1 112 ? 8.729 -3.992 15.502 1.00 5.91 175 TYR A CA 1
ATOM 935 C C . TYR A 1 112 ? 9.750 -3.685 14.418 1.00 5.78 175 TYR A C 1
ATOM 936 O O . TYR A 1 112 ? 9.782 -4.340 13.365 1.00 6.01 175 TYR A O 1
ATOM 945 N N . TRP A 1 113 ? 10.608 -2.713 14.721 1.00 5.57 176 TRP A N 1
ATOM 946 C CA . TRP A 1 113 ? 11.532 -2.152 13.755 1.00 5.61 176 TRP A CA 1
ATOM 947 C C . TRP A 1 113 ? 12.810 -1.698 14.449 1.00 5.56 176 TRP A C 1
ATOM 948 O O . TRP A 1 113 ? 12.746 -1.078 15.521 1.00 5.76 176 TRP A O 1
ATOM 959 N N . TYR A 1 114 ? 13.968 -2.001 13.855 1.00 5.57 177 TYR A N 1
ATOM 960 C CA . TYR A 1 114 ? 15.246 -1.532 14.402 1.00 5.75 177 TYR A CA 1
ATOM 961 C C . TYR A 1 114 ? 15.478 -0.076 14.054 1.00 5.91 177 TYR A C 1
ATOM 962 O O . TYR A 1 114 ? 15.370 0.329 12.893 1.00 5.85 177 TYR A O 1
ATOM 971 N N . GLN A 1 115 ? 15.854 0.702 15.061 1.00 6.37 178 GLN A N 1
ATOM 972 C CA . GLN A 1 115 ? 16.082 2.120 14.888 1.00 6.82 178 GLN A CA 1
ATOM 973 C C . GLN A 1 115 ? 17.300 2.596 15.665 1.00 6.87 178 GLN A C 1
ATOM 974 O O . GLN A 1 115 ? 17.822 1.883 16.520 1.00 7.04 178 GLN A O 1
ATOM 980 N N . GLY A 1 116 ? 17.739 3.802 15.336 1.00 6.92 179 GLY A N 1
ATOM 981 C CA . GLY A 1 116 ? 18.870 4.427 15.989 1.00 7.17 179 GLY A CA 1
ATOM 982 C C . GLY A 1 116 ? 20.022 4.537 15.018 1.00 7.70 179 GLY A C 1
ATOM 983 O O . GLY A 1 116 ? 19.839 4.739 13.822 1.00 8.48 179 GLY A O 1
ATOM 984 N N . ALA A 1 117 ? 21.233 4.427 15.545 1.00 7.96 180 ALA A N 1
ATOM 985 C CA . ALA A 1 117 ? 22.446 4.494 14.740 1.00 8.41 180 ALA A CA 1
ATOM 986 C C . ALA A 1 117 ? 23.327 3.345 15.163 1.00 8.62 180 ALA A C 1
ATOM 987 O O . ALA A 1 117 ? 23.572 3.141 16.370 1.00 9.67 180 ALA A O 1
ATOM 989 N N . THR A 1 118 ? 23.783 2.561 14.196 1.00 8.62 181 THR A N 1
ATOM 990 C CA . THR A 1 118 ? 24.715 1.480 14.486 1.00 8.89 181 THR A CA 1
ATOM 991 C C . THR A 1 118 ? 25.958 2.121 15.108 1.00 9.13 181 THR A C 1
ATOM 992 O O . THR A 1 118 ? 26.279 3.264 14.801 1.00 9.30 181 THR A O 1
ATOM 996 N N . PRO A 1 119 ? 26.668 1.407 15.980 1.00 9.51 182 PRO A N 1
ATOM 997 C CA . PRO A 1 119 ? 26.461 -0.021 16.243 1.00 10.28 182 PRO A CA 1
ATOM 998 C C . PRO A 1 119 ? 25.663 -0.336 17.496 1.00 10.88 182 PRO A C 1
ATOM 999 O O . PRO A 1 119 ? 25.856 -1.421 18.051 1.00 11.92 182 PRO A O 1
ATOM 1003 N N . ASN A 1 120 ? 24.796 0.557 17.948 1.00 11.94 183 ASN A N 1
ATOM 1004 C CA . ASN A 1 120 ? 23.901 0.199 19.047 1.00 12.55 183 ASN A CA 1
ATOM 1005 C C . ASN A 1 120 ? 22.433 0.436 18.708 1.00 11.96 183 ASN A C 1
ATOM 1006 O O . ASN A 1 120 ? 21.628 0.823 19.564 1.00 13.69 183 ASN A O 1
ATOM 1011 N N . ALA A 1 121 ? 22.077 0.160 17.460 1.00 10.42 184 ALA A N 1
ATOM 1012 C CA . ALA A 1 121 ? 20.681 0.192 17.046 1.00 9.41 184 ALA A CA 1
ATOM 1013 C C . ALA A 1 121 ? 19.972 -0.961 17.743 1.00 9.08 184 ALA A C 1
ATOM 1014 O O . ALA A 1 121 ? 20.586 -1.980 18.087 1.00 8.66 184 ALA A O 1
ATOM 1016 N N . SER A 1 122 ? 18.677 -0.783 17.989 1.00 9.58 185 SER A N 1
ATOM 1017 C CA . SER A 1 122 ? 17.897 -1.809 18.669 1.00 10.10 185 SER A CA 1
ATOM 1018 C C . SER A 1 122 ? 16.446 -1.773 18.213 1.00 9.61 185 SER A C 1
ATOM 1019 O O . SER A 1 122 ? 15.988 -0.834 17.551 1.00 8.39 185 SER A O 1
ATOM 1022 N N . GLU A 1 123 ? 15.737 -2.822 18.602 1.00 9.72 186 GLU A N 1
ATOM 1023 C CA . GLU A 1 123 ? 14.370 -3.064 18.144 1.00 11.44 186 GLU A CA 1
ATOM 1024 C C . GLU A 1 123 ? 13.346 -2.295 18.977 1.00 11.10 186 GLU A C 1
ATOM 1025 O O . GLU A 1 123 ? 12.341 -2.853 19.407 1.00 12.72 186 GLU A O 1
ATOM 1031 N N . SER A 1 124 ? 13.565 -0.994 19.114 1.00 10.85 187 SER A N 1
ATOM 1032 C CA . SER A 1 124 ? 12.839 -0.186 20.084 1.00 10.69 187 SER A CA 1
ATOM 1033 C C . SER A 1 124 ? 11.658 0.599 19.515 1.00 10.78 187 SER A C 1
ATOM 1034 O O . SER A 1 124 ? 10.986 1.290 20.274 1.00 12.35 187 SER A O 1
ATOM 1037 N N . TYR A 1 125 ? 11.396 0.512 18.207 1.00 9.51 188 TYR A N 1
ATOM 1038 C CA . TYR A 1 125 ? 10.173 1.113 17.630 1.00 8.65 188 TYR A CA 1
ATOM 1039 C C . TYR A 1 125 ? 9.173 0.002 17.304 1.00 8.30 188 TYR A C 1
ATOM 1040 O O . TYR A 1 125 ? 9.554 -1.103 16.920 1.00 8.03 188 TYR A O 1
ATOM 1049 N N . TYR A 1 126 ? 7.886 0.289 17.478 1.00 7.48 189 TYR A N 1
ATOM 1050 C CA . TYR A 1 126 ? 6.837 -0.539 16.912 1.00 7.47 189 TYR A CA 1
ATOM 1051 C C . TYR A 1 126 ? 5.640 0.307 16.528 1.00 7.07 189 TYR A C 1
ATOM 1052 O O . TYR A 1 126 ? 5.405 1.386 17.081 1.00 7.11 189 TYR A O 1
ATOM 1061 N N . LEU A 1 127 ? 4.889 -0.212 15.565 1.00 6.51 190 LEU A N 1
ATOM 1062 C CA . LEU A 1 127 ? 3.546 0.257 15.270 1.00 6.20 190 LEU A CA 1
ATOM 1063 C C . LEU A 1 127 ? 2.558 -0.881 15.557 1.00 6.25 190 LEU A C 1
ATOM 1064 O O . LEU A 1 127 ? 2.944 -2.046 15.602 1.00 5.96 190 LEU A O 1
ATOM 1069 N N . THR A 1 128 ? 1.284 -0.535 15.754 1.00 6.37 191 THR A N 1
ATOM 1070 C CA . THR A 1 128 ? 0.255 -1.517 16.036 1.00 6.59 191 THR A CA 1
ATOM 1071 C C . THR A 1 128 ? -0.490 -1.832 14.743 1.00 6.14 191 THR A C 1
ATOM 1072 O O . THR A 1 128 ? -0.904 -0.910 14.051 1.00 6.58 191 THR A O 1
ATOM 1076 N N . ILE A 1 129 ? -0.624 -3.116 14.425 1.00 5.85 192 ILE A N 1
ATOM 1077 C CA . ILE A 1 129 ? -1.331 -3.546 13.206 1.00 5.80 192 ILE A CA 1
ATOM 1078 C C . ILE A 1 129 ? -2.552 -4.425 13.452 1.00 6.20 192 ILE A C 1
ATOM 1079 O O . ILE A 1 129 ? -3.474 -4.388 12.641 1.00 5.96 192 ILE A O 1
ATOM 1084 N N . ASN A 1 130 ? -2.585 -5.207 14.527 1.00 6.24 193 ASN A N 1
ATOM 1085 C CA . ASN A 1 130 ? -3.748 -6.072 14.824 1.00 6.21 193 ASN A CA 1
ATOM 1086 C C . ASN A 1 130 ? -4.178 -6.816 13.569 1.00 5.94 193 ASN A C 1
ATOM 1087 O O . ASN A 1 130 ? -5.377 -6.851 13.231 1.00 6.42 193 ASN A O 1
ATOM 1092 N N . ASN A 1 131 ? -3.234 -7.448 12.891 1.00 5.78 194 ASN A N 1
ATOM 1093 C CA . ASN A 1 131 ? -3.594 -8.292 11.760 1.00 5.64 194 ASN A CA 1
ATOM 1094 C C . ASN A 1 131 ? -2.391 -9.189 11.479 1.00 5.74 194 ASN A C 1
ATOM 1095 O O . ASN A 1 131 ? -1.411 -8.773 10.868 1.00 5.20 194 ASN A O 1
ATOM 1100 N N . ASP A 1 132 ? -2.443 -10.419 11.969 1.00 5.90 195 ASP A N 1
ATOM 1101 C CA . ASP A 1 132 ? -1.329 -11.355 11.821 1.00 6.34 195 ASP A CA 1
ATOM 1102 C C . ASP A 1 132 ? -1.090 -11.767 10.387 1.00 6.11 195 ASP A C 1
ATOM 1103 O O . ASP A 1 132 ? -0.057 -12.357 10.085 1.00 6.55 195 ASP A O 1
ATOM 1108 N N . ASN A 1 133 ? -2.041 -11.445 9.503 1.00 5.62 196 ASN A N 1
ATOM 1109 C CA . ASN A 1 133 ? -1.848 -11.655 8.078 1.00 5.45 196 ASN A CA 1
ATOM 1110 C C . ASN A 1 133 ? -1.440 -10.399 7.324 1.00 5.20 196 ASN A C 1
ATOM 1111 O O . ASN A 1 133 ? -1.571 -10.336 6.110 1.00 5.03 196 ASN A O 1
ATOM 1116 N N . SER A 1 134 ? -0.891 -9.410 8.021 1.00 4.91 197 SER A N 1
ATOM 1117 C CA . SER A 1 134 ? -0.495 -8.202 7.326 1.00 4.95 197 SER A CA 1
ATOM 1118 C C . SER A 1 134 ? 0.523 -8.567 6.250 1.00 4.99 197 SER A C 1
ATOM 1119 O O . SER A 1 134 ? 1.399 -9.421 6.446 1.00 4.85 197 SER A O 1
ATOM 1122 N N . ASN A 1 135 ? 0.397 -7.906 5.102 1.00 5.21 198 ASN A N 1
ATOM 1123 C CA . ASN A 1 135 ? 1.181 -8.250 3.931 1.00 5.61 198 ASN A CA 1
ATOM 1124 C C . ASN A 1 135 ? 2.348 -7.295 3.749 1.00 5.50 198 ASN A C 1
ATOM 1125 O O . ASN A 1 135 ? 2.236 -6.121 4.063 1.00 5.70 198 ASN A O 1
ATOM 1130 N N . VAL A 1 136 ? 3.464 -7.824 3.262 1.00 5.35 199 VAL A N 1
ATOM 1131 C CA A VAL A 1 136 ? 4.681 -7.056 3.016 0.70 5.47 199 VAL A CA 1
ATOM 1132 C CA B VAL A 1 136 ? 4.636 -7.005 3.000 0.30 5.54 199 VAL A CA 1
ATOM 1133 C C . VAL A 1 136 ? 5.119 -7.284 1.579 1.00 5.68 199 VAL A C 1
ATOM 1134 O O . VAL A 1 136 ? 5.070 -8.396 1.090 1.00 5.55 199 VAL A O 1
ATOM 1141 N N . SER A 1 137 ? 5.547 -6.246 0.894 1.00 6.03 200 SER A N 1
ATOM 1142 C CA . SER A 1 137 ? 6.109 -6.359 -0.447 1.00 6.65 200 SER A CA 1
ATOM 1143 C C . SER A 1 137 ? 7.501 -5.773 -0.418 1.00 6.49 200 SER A C 1
ATOM 1144 O O . SER A 1 137 ? 7.657 -4.580 -0.158 1.00 6.44 200 SER A O 1
ATOM 1147 N N . SER A 1 138 ? 8.523 -6.578 -0.680 1.00 6.14 201 SER A N 1
ATOM 1148 C CA . SER A 1 138 ? 9.906 -6.108 -0.643 1.00 6.25 201 SER A CA 1
ATOM 1149 C C . SER A 1 138 ? 10.467 -5.993 -2.044 1.00 6.50 201 SER A C 1
ATOM 1150 O O . SER A 1 138 ? 10.396 -6.955 -2.810 1.00 6.80 201 SER A O 1
ATOM 1153 N N . ASP A 1 139 ? 11.065 -4.852 -2.369 1.00 7.18 202 ASP A N 1
ATOM 1154 C CA . ASP A 1 139 ? 11.812 -4.704 -3.624 1.00 7.86 202 ASP A CA 1
ATOM 1155 C C . ASP A 1 139 ? 13.231 -5.277 -3.521 1.00 7.57 202 ASP A C 1
ATOM 1156 O O . ASP A 1 139 ? 13.946 -5.335 -4.519 1.00 7.77 202 ASP A O 1
ATOM 1161 N N . ALA A 1 140 ? 13.638 -5.674 -2.321 1.00 6.97 203 ALA A N 1
ATOM 1162 C CA . ALA A 1 140 ? 14.991 -6.152 -2.054 1.00 6.81 203 ALA A CA 1
ATOM 1163 C C . ALA A 1 140 ? 15.034 -7.597 -1.596 1.00 6.72 203 ALA A C 1
ATOM 1164 O O . ALA A 1 140 ? 14.048 -8.112 -1.024 1.00 6.46 203 ALA A O 1
ATOM 1166 N N . GLU A 1 141 ? 16.183 -8.231 -1.792 1.00 6.73 204 GLU A N 1
ATOM 1167 C CA . GLU A 1 141 ? 16.439 -9.523 -1.178 1.00 7.21 204 GLU A CA 1
ATOM 1168 C C . GLU A 1 141 ? 16.311 -9.421 0.329 1.00 6.48 204 GLU A C 1
ATOM 1169 O O . GLU A 1 141 ? 16.592 -8.360 0.920 1.00 5.97 204 GLU A O 1
ATOM 1175 N N . PHE A 1 142 ? 15.955 -10.538 0.952 1.00 5.96 205 PHE A N 1
ATOM 1176 C CA . PHE A 1 142 ? 15.795 -10.544 2.400 1.00 5.84 205 PHE A CA 1
ATOM 1177 C C . PHE A 1 142 ? 16.075 -11.901 3.002 1.00 6.12 205 PHE A C 1
ATOM 1178 O O . PHE A 1 142 ? 16.150 -12.918 2.291 1.00 6.38 205 PHE A O 1
ATOM 1186 N N . TYR A 1 143 ? 16.215 -11.889 4.327 1.00 6.36 206 TYR A N 1
ATOM 1187 C CA . TYR A 1 143 ? 16.467 -13.070 5.137 1.00 6.81 206 TYR A CA 1
ATOM 1188 C C . TYR A 1 143 ? 15.411 -13.125 6.228 1.00 7.05 206 TYR A C 1
ATOM 1189 O O . TYR A 1 143 ? 14.847 -12.087 6.625 1.00 6.82 206 TYR A O 1
ATOM 1198 N N . LEU A 1 144 ? 15.159 -14.332 6.721 1.00 7.26 207 LEU A N 1
ATOM 1199 C CA . LEU A 1 144 ? 14.248 -14.547 7.849 1.00 7.62 207 LEU A CA 1
ATOM 1200 C C . LEU A 1 144 ? 15.012 -15.121 9.019 1.00 7.58 207 LEU A C 1
ATOM 1201 O O . LEU A 1 144 ? 15.762 -16.087 8.860 1.00 8.35 207 LEU A O 1
ATOM 1206 N N . ILE A 1 145 ? 14.828 -14.509 10.183 1.00 7.53 208 ILE A N 1
ATOM 1207 C CA . ILE A 1 145 ? 15.503 -14.909 11.435 1.00 7.40 208 ILE A CA 1
ATOM 1208 C C . ILE A 1 145 ? 14.433 -15.092 12.527 1.00 7.63 208 ILE A C 1
ATOM 1209 O O . ILE A 1 145 ? 13.673 -14.181 12.775 1.00 7.26 208 ILE A O 1
ATOM 1214 N N . PRO A 1 146 ? 14.362 -16.269 13.189 1.00 8.08 209 PRO A N 1
ATOM 1215 C CA . PRO A 1 146 ? 13.315 -16.406 14.206 1.00 8.21 209 PRO A CA 1
ATOM 1216 C C . PRO A 1 146 ? 13.509 -15.451 15.362 1.00 8.22 209 PRO A C 1
ATOM 1217 O O . PRO A 1 146 ? 14.634 -15.080 15.667 1.00 8.57 209 PRO A O 1
ATOM 1221 N N . GLN A 1 147 ? 12.420 -15.096 16.033 1.00 8.27 210 GLN A N 1
ATOM 1222 C CA . GLN A 1 147 ? 12.488 -14.213 17.177 1.00 8.85 210 GLN A CA 1
ATOM 1223 C C . GLN A 1 147 ? 13.398 -14.736 18.292 1.00 8.78 210 GLN A C 1
ATOM 1224 O O . GLN A 1 147 ? 14.037 -13.947 18.986 1.00 8.59 210 GLN A O 1
ATOM 1230 N N . SER A 1 148 ? 13.470 -16.057 18.453 1.00 9.04 211 SER A N 1
ATOM 1231 C CA . SER A 1 148 ? 14.403 -16.659 19.421 1.00 9.73 211 SER A CA 1
ATOM 1232 C C . SER A 1 148 ? 15.867 -16.256 19.194 1.00 10.04 211 SER A C 1
ATOM 1233 O O . SER A 1 148 ? 16.682 -16.356 20.123 1.00 10.52 211 SER A O 1
ATOM 1236 N N . GLN A 1 149 ? 16.177 -15.799 17.972 1.00 9.73 212 GLN A N 1
ATOM 1237 C CA A GLN A 1 149 ? 17.530 -15.397 17.596 0.50 9.85 212 GLN A CA 1
ATOM 1238 C CA B GLN A 1 149 ? 17.524 -15.396 17.568 0.50 9.79 212 GLN A CA 1
ATOM 1239 C C . GLN A 1 149 ? 17.595 -13.881 17.352 1.00 9.28 212 GLN A C 1
ATOM 1240 O O . GLN A 1 149 ? 18.373 -13.393 16.533 1.00 8.82 212 GLN A O 1
ATOM 1251 N N . THR A 1 150 ? 16.803 -13.124 18.098 1.00 9.04 213 THR A N 1
ATOM 1252 C CA . THR A 1 150 ? 16.836 -11.664 18.011 1.00 8.69 213 THR A CA 1
ATOM 1253 C C . THR A 1 150 ? 18.239 -11.112 18.236 1.00 8.48 213 THR A C 1
ATOM 1254 O O . THR A 1 150 ? 18.668 -10.197 17.536 1.00 8.24 213 THR A O 1
ATOM 1258 N N . ALA A 1 151 ? 18.956 -11.663 19.214 1.00 8.48 214 ALA A N 1
ATOM 1259 C CA . ALA A 1 151 ? 20.331 -11.222 19.469 1.00 8.71 214 ALA A CA 1
ATOM 1260 C C . ALA A 1 151 ? 21.195 -11.309 18.209 1.00 8.67 214 ALA A C 1
ATOM 1261 O O . ALA A 1 151 ? 22.012 -10.402 17.980 1.00 8.51 214 ALA A O 1
ATOM 1263 N N . MET A 1 152 ? 21.025 -12.332 17.387 1.00 8.90 215 MET A N 1
ATOM 1264 C CA A MET A 1 152 ? 21.759 -12.414 16.124 0.60 9.41 215 MET A CA 1
ATOM 1265 C CA B MET A 1 152 ? 21.792 -12.388 16.142 0.40 8.58 215 MET A CA 1
ATOM 1266 C C . MET A 1 152 ? 21.291 -11.361 15.113 1.00 8.62 215 MET A C 1
ATOM 1267 O O . MET A 1 152 ? 22.103 -10.765 14.383 1.00 8.59 215 MET A O 1
ATOM 1276 N N . CYS A 1 153 ? 19.982 -11.135 15.030 1.00 7.76 216 CYS A N 1
ATOM 1277 C CA . CYS A 1 153 ? 19.489 -10.064 14.148 1.00 7.18 216 CYS A CA 1
ATOM 1278 C C . CYS A 1 153 ? 20.119 -8.733 14.564 1.00 6.89 216 CYS A C 1
ATOM 1279 O O . CYS A 1 153 ? 20.567 -7.968 13.718 1.00 6.46 216 CYS A O 1
ATOM 1282 N N . THR A 1 154 ? 20.178 -8.471 15.865 1.00 6.45 217 THR A N 1
ATOM 1283 C CA . THR A 1 154 ? 20.794 -7.262 16.390 1.00 6.73 217 THR A CA 1
ATOM 1284 C C . THR A 1 154 ? 22.255 -7.165 15.968 1.00 6.84 217 THR A C 1
ATOM 1285 O O . THR A 1 154 ? 22.705 -6.103 15.553 1.00 6.93 217 THR A O 1
ATOM 1289 N N . GLN A 1 155 ? 22.974 -8.274 16.030 1.00 6.88 218 GLN A N 1
ATOM 1290 C CA . GLN A 1 155 ? 24.361 -8.340 15.603 1.00 6.82 218 GLN A CA 1
ATOM 1291 C C . GLN A 1 155 ? 24.483 -7.960 14.139 1.00 6.76 218 GLN A C 1
ATOM 1292 O O . GLN A 1 155 ? 25.351 -7.169 13.794 1.00 6.54 218 GLN A O 1
ATOM 1298 N N . TYR A 1 156 ? 23.632 -8.536 13.293 1.00 6.79 219 TYR A N 1
ATOM 1299 C CA . TYR A 1 156 ? 23.677 -8.239 11.848 1.00 6.91 219 TYR A CA 1
ATOM 1300 C C . TYR A 1 156 ? 23.295 -6.799 11.545 1.00 6.26 219 TYR A C 1
ATOM 1301 O O . TYR A 1 156 ? 23.908 -6.159 10.684 1.00 6.50 219 TYR A O 1
ATOM 1310 N N . ILE A 1 157 ? 22.281 -6.282 12.233 1.00 5.58 220 ILE A N 1
ATOM 1311 C CA . ILE A 1 157 ? 21.907 -4.892 12.010 1.00 5.62 220 ILE A CA 1
ATOM 1312 C C . ILE A 1 157 ? 23.111 -3.998 12.285 1.00 6.00 220 ILE A C 1
ATOM 1313 O O . ILE A 1 157 ? 23.401 -3.060 11.535 1.00 6.21 220 ILE A O 1
ATOM 1318 N N . ASN A 1 158 ? 23.795 -4.252 13.395 1.00 6.30 221 ASN A N 1
ATOM 1319 C CA . ASN A 1 158 ? 24.879 -3.388 13.830 1.00 6.47 221 ASN A CA 1
ATOM 1320 C C . ASN A 1 158 ? 26.237 -3.651 13.190 1.00 6.42 221 ASN A C 1
ATOM 1321 O O . ASN A 1 158 ? 27.115 -2.801 13.304 1.00 6.63 221 ASN A O 1
ATOM 1326 N N . ASN A 1 159 ? 26.404 -4.780 12.511 1.00 6.50 222 ASN A N 1
ATOM 1327 C CA . ASN A 1 159 ? 27.720 -5.156 11.956 1.00 6.86 222 ASN A CA 1
ATOM 1328 C C . ASN A 1 159 ? 27.746 -5.754 10.553 1.00 7.37 222 ASN A C 1
ATOM 1329 O O . ASN A 1 159 ? 28.820 -6.038 10.022 1.00 7.33 222 ASN A O 1
ATOM 1334 N N . GLY A 1 160 ? 26.580 -5.927 9.940 1.00 7.55 223 GLY A N 1
ATOM 1335 C CA . GLY A 1 160 ? 26.494 -6.631 8.664 1.00 8.32 223 GLY A CA 1
ATOM 1336 C C . GLY A 1 160 ? 26.537 -8.134 8.884 1.00 9.12 223 GLY A C 1
ATOM 1337 O O . GLY A 1 160 ? 26.576 -8.607 10.039 1.00 8.81 223 GLY A O 1
ATOM 1338 N N . LEU A 1 161 ? 26.510 -8.873 7.780 1.00 10.75 224 LEU A N 1
ATOM 1339 C CA . LEU A 1 161 ? 26.383 -10.325 7.800 1.00 12.15 224 LEU A CA 1
ATOM 1340 C C . LEU A 1 161 ? 27.690 -11.033 8.166 1.00 13.41 224 LEU A C 1
ATOM 1341 O O . LEU A 1 161 ? 27.668 -12.184 8.626 1.00 14.88 224 LEU A O 1
ATOM 1347 N N . LEU B 1 2 ? -6.257 5.078 -20.718 1.00 24.27 65 LEU B N 1
ATOM 1348 C CA . LEU B 1 2 ? -5.100 4.164 -20.471 1.00 23.88 65 LEU B CA 1
ATOM 1349 C C . LEU B 1 2 ? -3.973 4.886 -19.721 1.00 22.20 65 LEU B C 1
ATOM 1350 O O . LEU B 1 2 ? -3.077 5.490 -20.320 1.00 22.58 65 LEU B O 1
ATOM 1355 N N . ASP B 1 3 ? -4.042 4.817 -18.397 1.00 20.32 66 ASP B N 1
ATOM 1356 C CA . ASP B 1 3 ? -3.059 5.439 -17.534 1.00 19.03 66 ASP B CA 1
ATOM 1357 C C . ASP B 1 3 ? -1.899 4.455 -17.333 1.00 17.63 66 ASP B C 1
ATOM 1358 O O . ASP B 1 3 ? -2.100 3.398 -16.746 1.00 15.79 66 ASP B O 1
ATOM 1363 N N . GLY B 1 4 ? -0.692 4.796 -17.798 1.00 15.89 67 GLY B N 1
ATOM 1364 C CA . GLY B 1 4 ? 0.477 3.916 -17.632 1.00 15.27 67 GLY B CA 1
ATOM 1365 C C . GLY B 1 4 ? 1.523 4.103 -18.719 1.00 15.20 67 GLY B C 1
ATOM 1366 O O . GLY B 1 4 ? 1.387 5.007 -19.542 1.00 15.57 67 GLY B O 1
ATOM 1367 N N . PRO B 1 5 ? 2.562 3.267 -18.747 1.00 13.79 68 PRO B N 1
ATOM 1368 C CA . PRO B 1 5 ? 2.736 2.127 -17.845 1.00 13.28 68 PRO B CA 1
ATOM 1369 C C . PRO B 1 5 ? 3.290 2.508 -16.478 1.00 12.88 68 PRO B C 1
ATOM 1370 O O . PRO B 1 5 ? 4.074 3.455 -16.361 1.00 13.48 68 PRO B O 1
ATOM 1374 N N . TYR B 1 6 ? 2.851 1.774 -15.462 1.00 11.43 69 TYR B N 1
ATOM 1375 C CA . TYR B 1 6 ? 3.402 1.822 -14.125 1.00 11.55 69 TYR B CA 1
ATOM 1376 C C . TYR B 1 6 ? 4.416 0.710 -13.996 1.00 11.09 69 TYR B C 1
ATOM 1377 O O . TYR B 1 6 ? 4.193 -0.394 -14.490 1.00 10.26 69 TYR B O 1
ATOM 1386 N N . GLN B 1 7 ? 5.527 0.982 -13.331 1.00 10.45 70 GLN B N 1
ATOM 1387 C CA . GLN B 1 7 ? 6.516 -0.046 -13.056 1.00 10.67 70 GLN B CA 1
ATOM 1388 C C . GLN B 1 7 ? 5.989 -1.024 -12.001 1.00 9.46 70 GLN B C 1
ATOM 1389 O O . GLN B 1 7 ? 5.098 -0.685 -11.229 1.00 9.41 70 GLN B O 1
ATOM 1395 N N . PRO B 1 8 ? 6.528 -2.244 -11.975 1.00 8.34 71 PRO B N 1
ATOM 1396 C CA . PRO B 1 8 ? 6.131 -3.191 -10.944 1.00 8.06 71 PRO B CA 1
ATOM 1397 C C . PRO B 1 8 ? 6.135 -2.574 -9.557 1.00 7.53 71 PRO B C 1
ATOM 1398 O O . PRO B 1 8 ? 7.100 -1.905 -9.176 1.00 7.85 71 PRO B O 1
ATOM 1402 N N . THR B 1 9 ? 5.084 -2.835 -8.791 1.00 7.01 72 THR B N 1
ATOM 1403 C CA . THR B 1 9 ? 4.916 -2.252 -7.467 1.00 6.79 72 THR B CA 1
ATOM 1404 C C . THR B 1 9 ? 3.714 -2.917 -6.829 1.00 6.47 72 THR B C 1
ATOM 1405 O O . THR B 1 9 ? 2.996 -3.712 -7.475 1.00 5.88 72 THR B O 1
ATOM 1409 N N . SER B 1 10 ? 3.512 -2.620 -5.557 1.00 6.48 73 SER B N 1
ATOM 1410 C CA A SER B 1 10 ? 2.269 -3.051 -4.954 0.50 6.62 73 SER B CA 1
ATOM 1411 C CA B SER B 1 10 ? 2.362 -3.059 -4.774 0.50 6.72 73 SER B CA 1
ATOM 1412 C C . SER B 1 10 ? 1.446 -1.861 -4.513 1.00 6.59 73 SER B C 1
ATOM 1413 O O . SER B 1 10 ? 1.934 -0.743 -4.378 1.00 7.40 73 SER B O 1
ATOM 1418 N N . LEU B 1 11 ? 0.148 -2.091 -4.382 1.00 5.90 74 LEU B N 1
ATOM 1419 C CA . LEU B 1 11 ? -0.786 -0.995 -4.154 1.00 5.59 74 LEU B CA 1
ATOM 1420 C C . LEU B 1 11 ? -2.131 -1.477 -3.697 1.00 5.09 74 LEU B C 1
ATOM 1421 O O . LEU B 1 11 ? -2.570 -2.599 -4.008 1.00 4.57 74 LEU B O 1
ATOM 1426 N N . ASN B 1 12 ? -2.798 -0.576 -2.988 1.00 4.81 75 ASN B N 1
ATOM 1427 C CA . ASN B 1 12 ? -4.232 -0.665 -2.779 1.00 4.81 75 ASN B CA 1
ATOM 1428 C C . ASN B 1 12 ? -4.885 -0.230 -4.096 1.00 4.97 75 ASN B C 1
ATOM 1429 O O . ASN B 1 12 ? -5.125 0.967 -4.353 1.00 5.25 75 ASN B O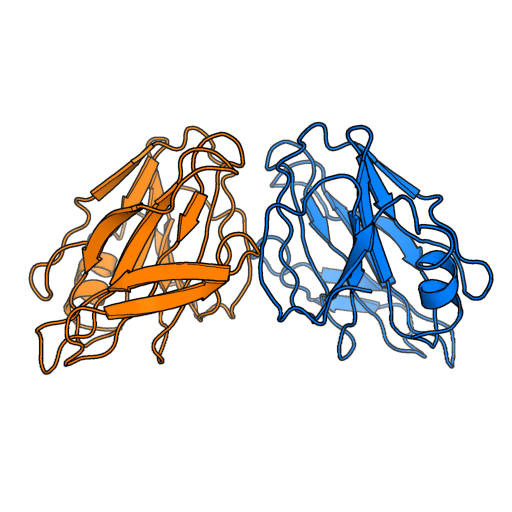 1
ATOM 1434 N N . LEU B 1 13 ? -5.113 -1.193 -4.982 1.00 5.08 76 LEU B N 1
ATOM 1435 C CA . LEU B 1 13 ? -5.630 -0.894 -6.310 1.00 5.12 76 LEU B CA 1
ATOM 1436 C C . LEU B 1 13 ? -6.985 -0.170 -6.170 1.00 5.22 76 LEU B C 1
ATOM 1437 O O . LEU B 1 13 ? -7.890 -0.689 -5.545 1.00 5.10 76 LEU B O 1
ATOM 1442 N N . PRO B 1 14 ? -7.127 1.058 -6.709 1.00 5.62 77 PRO B N 1
ATOM 1443 C CA . PRO B 1 14 ? -8.371 1.783 -6.520 1.00 5.71 77 PRO B CA 1
ATOM 1444 C C . PRO B 1 14 ? -9.547 1.020 -7.096 1.00 5.60 77 PRO B C 1
ATOM 1445 O O . PRO B 1 14 ? -9.431 0.418 -8.159 1.00 5.21 77 PRO B O 1
ATOM 1449 N N . VAL B 1 15 ? -10.672 1.052 -6.412 1.00 5.75 78 VAL B N 1
ATOM 1450 C CA A VAL B 1 15 ? -11.846 0.374 -6.934 0.50 5.90 78 VAL B CA 1
ATOM 1451 C CA B VAL B 1 15 ? -11.886 0.416 -6.883 0.50 5.66 78 VAL B CA 1
ATOM 1452 C C . VAL B 1 15 ? -12.304 0.999 -8.249 1.00 5.79 78 VAL B C 1
ATOM 1453 O O . VAL B 1 15 ? -12.064 2.157 -8.516 1.00 5.84 78 VAL B O 1
ATOM 1460 N N . ASP B 1 16 ? -12.899 0.165 -9.105 1.00 5.75 79 ASP B N 1
ATOM 1461 C CA . ASP B 1 16 ? -13.460 0.569 -10.387 1.00 6.22 79 ASP B CA 1
ATOM 1462 C C . ASP B 1 16 ? -12.399 0.929 -11.413 1.00 6.03 79 ASP B C 1
ATOM 1463 O O . ASP B 1 16 ? -12.653 1.714 -12.329 1.00 6.01 79 ASP B O 1
ATOM 1468 N N . TYR B 1 17 ? -11.219 0.321 -11.287 1.00 5.73 80 TYR B N 1
ATOM 1469 C CA . TYR B 1 17 ? -10.164 0.421 -12.311 1.00 5.94 80 TYR B CA 1
ATOM 1470 C C . TYR B 1 17 ? -9.676 -0.962 -12.696 1.00 5.60 80 TYR B C 1
ATOM 1471 O O . TYR B 1 17 ? -9.274 -1.756 -11.838 1.00 5.46 80 TYR B O 1
ATOM 1480 N N . TRP B 1 18 ? -9.692 -1.246 -13.986 1.00 5.22 81 TRP B N 1
ATOM 1481 C CA . TRP B 1 18 ? -8.990 -2.400 -14.491 1.00 5.18 81 TRP B CA 1
ATOM 1482 C C . TRP B 1 18 ? -7.485 -2.178 -14.380 1.00 5.02 81 TRP B C 1
ATOM 1483 O O . TRP B 1 18 ? -6.974 -1.130 -14.785 1.00 5.49 81 TRP B O 1
ATOM 1494 N N . MET B 1 19 ? -6.784 -3.177 -13.848 1.00 4.79 82 MET B N 1
ATOM 1495 C CA . MET B 1 19 ? -5.336 -3.206 -13.832 1.00 4.60 82 MET B CA 1
ATOM 1496 C C . MET B 1 19 ? -4.931 -4.167 -14.933 1.00 4.51 82 MET B C 1
ATOM 1497 O O . MET B 1 19 ? -5.077 -5.364 -14.786 1.00 4.43 82 MET B O 1
ATOM 1502 N N . LEU B 1 20 ? -4.472 -3.606 -16.048 1.00 4.60 83 LEU B N 1
ATOM 1503 C CA . LEU B 1 20 ? -4.118 -4.364 -17.243 1.00 4.77 83 LEU B CA 1
ATOM 1504 C C . LEU B 1 20 ? -2.617 -4.598 -17.173 1.00 4.75 83 LEU B C 1
ATOM 1505 O O . LEU B 1 20 ? -1.843 -3.652 -17.233 1.00 4.85 83 LEU B O 1
ATOM 1510 N N . ILE B 1 21 ? -2.225 -5.843 -16.968 1.00 4.81 84 ILE B N 1
ATOM 1511 C CA . ILE B 1 21 ? -0.860 -6.208 -16.626 1.00 4.87 84 ILE B CA 1
ATOM 1512 C C . ILE B 1 21 ? -0.188 -6.836 -17.845 1.00 4.99 84 ILE B C 1
ATOM 1513 O O . ILE B 1 21 ? -0.802 -7.646 -18.569 1.00 4.82 84 ILE B O 1
ATOM 1518 N N . ALA B 1 22 ? 1.068 -6.470 -18.054 1.00 5.32 85 ALA B N 1
ATOM 1519 C CA . ALA B 1 22 ? 1.753 -6.727 -19.316 1.00 5.74 85 ALA B CA 1
ATOM 1520 C C . ALA B 1 22 ? 3.110 -7.406 -19.094 1.00 6.22 85 ALA B C 1
ATOM 1521 O O . ALA B 1 22 ? 4.160 -6.819 -19.331 1.00 6.68 85 ALA B O 1
ATOM 1523 N N . PRO B 1 23 ? 3.131 -8.644 -18.635 1.00 6.63 86 PRO B N 1
ATOM 1524 C CA . PRO B 1 23 ? 4.374 -9.415 -18.541 1.00 7.55 86 PRO B CA 1
ATOM 1525 C C . PRO B 1 23 ? 4.929 -9.761 -19.933 1.00 9.12 86 PRO B C 1
ATOM 1526 O O . PRO B 1 23 ? 4.194 -9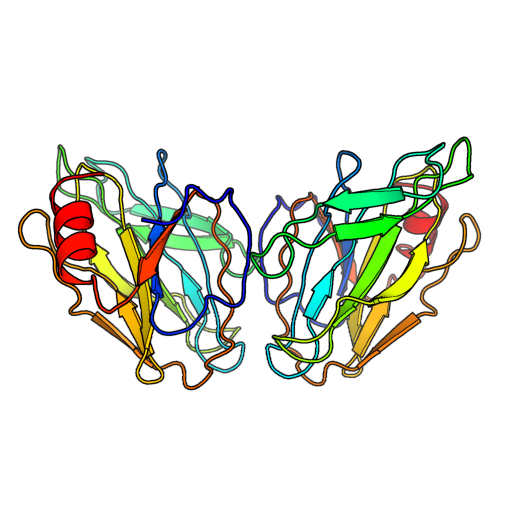.819 -20.898 1.00 10.18 86 PRO B O 1
ATOM 1530 N N . THR B 1 24 ? 6.225 -10.003 -20.037 1.00 11.71 87 THR B N 1
ATOM 1531 C CA . THR B 1 24 ? 6.749 -10.516 -21.308 1.00 13.29 87 THR B CA 1
ATOM 1532 C C . THR B 1 24 ? 7.389 -11.892 -21.187 1.00 14.23 87 THR B C 1
ATOM 1533 O O . THR B 1 24 ? 7.675 -12.510 -22.206 1.00 15.73 87 THR B O 1
ATOM 1537 N N . ARG B 1 25 ? 7.566 -12.396 -19.973 1.00 13.79 88 ARG B N 1
ATOM 1538 C CA . ARG B 1 25 ? 8.125 -13.730 -19.805 1.00 14.38 88 ARG B CA 1
ATOM 1539 C C . ARG B 1 25 ? 7.259 -14.573 -18.888 1.00 12.65 88 ARG B C 1
ATOM 1540 O O . ARG B 1 25 ? 6.553 -14.058 -18.018 1.00 11.27 88 ARG B O 1
ATOM 1548 N N . GLU B 1 26 ? 7.315 -15.880 -19.091 1.00 11.17 89 GLU B N 1
ATOM 1549 C CA . GLU B 1 26 ? 6.579 -16.818 -18.266 1.00 10.89 89 GLU B CA 1
ATOM 1550 C C . GLU B 1 26 ? 7.011 -16.753 -16.811 1.00 9.73 89 GLU B C 1
ATOM 1551 O O . GLU B 1 26 ? 8.136 -16.355 -16.497 1.00 9.86 89 GLU B O 1
ATOM 1557 N N . GLY B 1 27 ? 6.114 -17.166 -15.930 1.00 8.30 90 GLY B N 1
ATOM 1558 C CA . GLY B 1 27 ? 6.368 -17.138 -14.491 1.00 7.71 90 GLY B CA 1
ATOM 1559 C C . GLY B 1 27 ? 5.271 -16.413 -13.746 1.00 7.40 90 GLY B C 1
ATOM 1560 O O . GLY B 1 27 ? 4.255 -16.040 -14.319 1.00 7.14 90 GLY B O 1
ATOM 1561 N N . LYS B 1 28 ? 5.470 -16.208 -12.451 1.00 7.38 91 LYS B N 1
ATOM 1562 C CA . LYS B 1 28 ? 4.521 -15.428 -11.660 1.00 7.54 91 LYS B CA 1
ATOM 1563 C C . LYS B 1 28 ? 4.377 -14.026 -12.236 1.00 6.91 91 LYS B C 1
ATOM 1564 O O . LYS B 1 28 ? 5.370 -13.398 -12.608 1.00 7.08 91 LYS B O 1
ATOM 1570 N N . VAL B 1 29 ? 3.145 -13.534 -12.281 1.00 6.26 92 VAL B N 1
ATOM 1571 C CA . VAL B 1 29 ? 2.836 -12.198 -12.817 1.00 5.86 92 VAL B CA 1
ATOM 1572 C C . VAL B 1 29 ? 2.464 -11.248 -11.687 1.00 5.50 92 VAL B C 1
ATOM 1573 O O . VAL B 1 29 ? 3.049 -10.167 -11.574 1.00 5.76 92 VAL B O 1
ATOM 1577 N N . ALA B 1 30 ? 1.487 -11.628 -10.869 1.00 5.21 93 ALA B N 1
ATOM 1578 C CA . ALA B 1 30 ? 1.010 -10.723 -9.810 1.00 5.03 93 ALA B CA 1
ATOM 1579 C C . ALA B 1 30 ? 0.273 -11.519 -8.741 1.00 5.14 93 ALA B C 1
ATOM 1580 O O . ALA B 1 30 ? -0.163 -12.653 -9.002 1.00 5.22 93 ALA B O 1
ATOM 1582 N N . GLU B 1 31 ? 0.154 -10.925 -7.547 1.00 5.39 94 GLU B N 1
ATOM 1583 C CA . GLU B 1 31 ? -0.526 -11.525 -6.409 1.00 5.64 94 GLU B CA 1
ATOM 1584 C C . GLU B 1 31 ? -1.418 -10.477 -5.779 1.00 5.37 94 GLU B C 1
ATOM 1585 O O . GLU B 1 31 ? -1.221 -9.295 -5.994 1.00 5.48 94 GLU B O 1
ATOM 1591 N N . GLY B 1 32 ? -2.379 -10.906 -4.981 1.00 4.85 95 GLY B N 1
ATOM 1592 C CA . GLY B 1 32 ? -3.177 -9.978 -4.212 1.00 4.86 95 GLY B CA 1
ATOM 1593 C C . GLY B 1 32 ? -3.906 -10.677 -3.099 1.00 4.67 95 GLY B C 1
ATOM 1594 O O . GLY B 1 32 ? -3.997 -11.917 -3.057 1.00 4.66 95 GLY B O 1
ATOM 1595 N N . THR B 1 33 ? -4.466 -9.892 -2.196 1.00 4.55 96 THR B N 1
ATOM 1596 C CA . THR B 1 33 ? -5.091 -10.464 -1.011 1.00 4.49 96 THR B CA 1
ATOM 1597 C C . THR B 1 33 ? -5.962 -9.456 -0.285 1.00 4.43 96 THR B C 1
ATOM 1598 O O . THR B 1 33 ? -5.702 -8.256 -0.310 1.00 4.63 96 THR B O 1
ATOM 1602 N N . ASN B 1 34 ? -6.977 -9.970 0.386 1.00 4.33 97 ASN B N 1
ATOM 1603 C CA . ASN B 1 34 ? -7.714 -9.174 1.390 1.00 4.46 97 ASN B CA 1
ATOM 1604 C C . ASN B 1 34 ? -7.202 -9.390 2.824 1.00 4.60 97 ASN B C 1
ATOM 1605 O O . ASN B 1 34 ? -7.703 -8.741 3.720 1.00 4.64 97 ASN B O 1
ATOM 1610 N N . THR B 1 35 ? -6.177 -10.231 3.000 1.00 4.73 98 THR B N 1
ATOM 1611 C CA . THR B 1 35 ? -5.577 -10.634 4.276 1.00 5.11 98 THR B CA 1
ATOM 1612 C C . THR B 1 35 ? -6.450 -11.483 5.180 1.00 5.40 98 THR B C 1
ATOM 1613 O O . THR B 1 35 ? -6.002 -11.878 6.251 1.00 5.66 98 THR B O 1
ATOM 1617 N N . THR B 1 36 ? -7.656 -11.833 4.750 1.00 5.74 99 THR B N 1
ATOM 1618 C CA . THR B 1 36 ? -8.584 -12.571 5.632 1.00 6.18 99 THR B CA 1
ATOM 1619 C C . THR B 1 36 ? -8.949 -13.937 5.094 1.00 6.00 99 THR B C 1
ATOM 1620 O O . THR B 1 36 ? -8.860 -14.929 5.828 1.00 6.72 99 THR B O 1
ATOM 1624 N N . ASP B 1 37 ? -9.364 -14.022 3.831 1.00 5.57 100 ASP B N 1
ATOM 1625 C CA . ASP B 1 37 ? -9.794 -15.316 3.281 1.00 5.41 100 ASP B CA 1
ATOM 1626 C C . ASP B 1 37 ? -9.583 -15.482 1.778 1.00 5.16 100 ASP B C 1
ATOM 1627 O O . ASP B 1 37 ? -10.090 -16.419 1.179 1.00 4.99 100 ASP B O 1
ATOM 1632 N N . ARG B 1 38 ? -8.841 -14.575 1.140 1.00 4.87 101 ARG B N 1
ATOM 1633 C CA . ARG B 1 38 ? -8.479 -14.730 -0.264 1.00 4.79 101 ARG B CA 1
ATOM 1634 C C . ARG B 1 38 ? -7.043 -14.291 -0.473 1.00 4.49 101 ARG B C 1
ATOM 1635 O O . ARG B 1 38 ? -6.671 -13.141 -0.162 1.00 4.34 101 ARG B O 1
ATOM 1643 N N . TRP B 1 39 ? -6.226 -15.186 -1.019 1.00 4.51 102 TRP B N 1
ATOM 1644 C CA . TRP B 1 39 ? -4.883 -14.874 -1.526 1.00 4.59 102 TRP B CA 1
ATOM 1645 C C . TRP B 1 39 ? -4.896 -15.394 -2.947 1.00 4.78 102 TRP B C 1
ATOM 164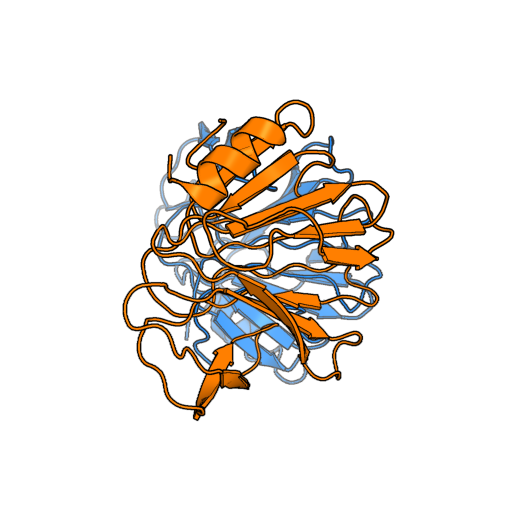6 O O . TRP B 1 39 ? -5.113 -16.584 -3.182 1.00 5.06 102 TRP B O 1
ATOM 1657 N N . PHE B 1 40 ? -4.726 -14.518 -3.911 1.00 4.90 103 PHE B N 1
ATOM 1658 C CA . PHE B 1 40 ? -4.818 -14.913 -5.309 1.00 5.27 103 PHE B CA 1
ATOM 1659 C C . PHE B 1 40 ? -3.550 -14.533 -6.059 1.00 5.35 103 PHE B C 1
ATOM 1660 O O . PHE B 1 40 ? -2.760 -13.702 -5.617 1.00 5.54 103 PHE B O 1
ATOM 1668 N N . ALA B 1 41 ? -3.329 -15.172 -7.189 1.00 5.40 104 ALA B N 1
ATOM 1669 C CA . ALA B 1 41 ? -2.108 -15.006 -7.945 1.00 5.59 104 ALA B CA 1
ATOM 1670 C C . ALA B 1 41 ? -2.372 -15.373 -9.355 1.00 5.60 104 ALA B C 1
ATOM 1671 O O . ALA B 1 41 ? -3.140 -16.318 -9.618 1.00 5.59 104 ALA B O 1
ATOM 1673 N N . CYS B 1 42 ? -1.771 -14.662 -10.304 1.00 5.65 105 CYS B N 1
ATOM 1674 C CA A CYS B 1 42 ? -1.761 -15.135 -11.689 0.50 5.45 105 CYS B CA 1
ATOM 1675 C CA B CYS B 1 42 ? -1.762 -15.211 -11.652 0.50 6.14 105 CYS B CA 1
ATOM 1676 C C . CYS B 1 42 ? -0.350 -15.450 -12.126 1.00 5.60 105 CYS B C 1
ATOM 1677 O O . CYS B 1 42 ? 0.609 -14.720 -11.781 1.00 5.63 105 CYS B O 1
ATOM 1682 N N . VAL B 1 43 ? -0.236 -16.550 -12.858 1.00 5.44 106 VAL B N 1
ATOM 1683 C CA . VAL B 1 43 ? 1.017 -16.966 -13.445 1.00 5.61 106 VAL B CA 1
ATOM 1684 C C . VAL B 1 43 ? 0.814 -17.023 -14.958 1.00 5.38 106 VAL B C 1
ATOM 1685 O O . VAL B 1 43 ? -0.318 -17.141 -15.437 1.00 5.59 106 VAL B O 1
ATOM 1689 N N . LEU B 1 44 ? 1.914 -16.908 -15.690 1.00 5.71 107 LEU B N 1
ATOM 1690 C CA . LEU B 1 44 ? 1.914 -16.929 -17.146 1.00 5.83 107 LEU B CA 1
ATOM 1691 C C . LEU B 1 44 ? 2.710 -18.143 -17.614 1.00 5.86 107 LEU B C 1
ATOM 1692 O O . LEU B 1 44 ? 3.844 -18.360 -17.165 1.00 5.99 107 LEU B O 1
ATOM 1697 N N . VAL B 1 45 ? 2.101 -18.913 -18.513 1.00 5.96 108 VAL B N 1
ATOM 1698 C CA . VAL B 1 45 ? 2.666 -20.124 -19.106 1.00 6.41 108 VAL B CA 1
ATOM 1699 C C . VAL B 1 45 ? 2.808 -19.937 -20.614 1.00 6.75 108 VAL B C 1
ATOM 1700 O O . VAL B 1 45 ? 1.866 -19.573 -21.326 1.00 6.81 108 VAL B O 1
ATOM 1704 N N . GLU B 1 46 ? 4.010 -20.201 -21.094 1.00 7.32 109 GLU B N 1
ATOM 1705 C CA . GLU B 1 46 ? 4.347 -20.079 -22.496 1.00 7.86 109 GLU B CA 1
ATOM 1706 C C . GLU B 1 46 ? 3.654 -21.170 -23.330 1.00 8.21 109 GLU B C 1
ATOM 1707 O O . GLU B 1 46 ? 3.089 -22.114 -22.772 1.00 8.11 109 GLU B O 1
ATOM 1713 N N . PRO B 1 47 ? 3.666 -21.016 -24.674 1.00 8.75 110 PRO B N 1
ATOM 1714 C CA . PRO B 1 47 ? 3.072 -22.037 -25.524 1.00 9.33 110 PRO B CA 1
ATOM 1715 C C . PRO B 1 47 ? 3.717 -23.430 -25.391 1.00 10.18 110 PRO B C 1
ATOM 1716 O O . PRO B 1 47 ? 4.868 -23.546 -24.998 1.00 10.45 110 PRO B O 1
ATOM 1720 N N . ASN B 1 48 ? 2.947 -24.462 -25.736 1.00 11.24 111 ASN B N 1
ATOM 1721 C CA . ASN B 1 48 ? 3.461 -25.833 -25.883 1.00 12.50 111 ASN B CA 1
ATOM 1722 C C . ASN B 1 48 ? 4.046 -26.376 -24.589 1.00 12.28 111 ASN B C 1
ATOM 1723 O O . ASN B 1 48 ? 5.188 -26.836 -24.549 1.00 13.70 111 ASN B O 1
ATOM 1728 N N . VAL B 1 49 ? 3.259 -26.322 -23.524 1.00 11.55 112 VAL B N 1
ATOM 1729 C CA . VAL B 1 49 ? 3.664 -26.894 -22.253 1.00 11.16 112 VAL B CA 1
ATOM 1730 C C . VAL B 1 49 ? 2.743 -28.061 -21.929 1.00 11.47 112 VAL B C 1
ATOM 1731 O O . VAL B 1 49 ? 1.563 -27.876 -21.641 1.00 10.90 112 VAL B O 1
ATOM 1735 N N . GLN B 1 50 ? 3.286 -29.271 -21.991 1.00 11.56 113 GLN B N 1
ATOM 1736 C CA . GLN B 1 50 ? 2.539 -30.466 -21.588 1.00 12.48 113 GLN B CA 1
ATOM 1737 C C . GLN B 1 50 ? 2.366 -30.484 -20.070 1.00 12.15 113 GLN B C 1
ATOM 1738 O O . GLN B 1 50 ? 3.199 -29.937 -19.333 1.00 11.63 113 GLN B O 1
ATOM 1744 N N . ASN B 1 51 ? 1.274 -31.095 -19.611 1.00 12.05 114 ASN B N 1
ATOM 1745 C CA . ASN B 1 51 ? 0.917 -31.107 -18.189 1.00 12.63 114 ASN B CA 1
ATOM 1746 C C . ASN B 1 51 ? 2.129 -31.383 -17.325 1.00 12.13 114 ASN B C 1
ATOM 1747 O O . ASN B 1 51 ? 2.814 -32.390 -17.499 1.00 11.81 114 ASN B O 1
ATOM 1752 N N . THR B 1 52 ? 2.387 -30.489 -16.381 1.00 11.90 115 THR B N 1
ATOM 1753 C CA . THR B 1 52 ? 3.596 -30.572 -15.584 1.00 12.52 115 THR B CA 1
ATOM 1754 C C . THR B 1 52 ? 3.411 -29.814 -14.288 1.00 12.72 115 THR B C 1
ATOM 1755 O O . THR B 1 52 ? 2.588 -28.905 -14.209 1.00 12.95 115 THR B O 1
ATOM 1759 N N . GLN B 1 53 ? 4.182 -30.189 -13.281 1.00 12.60 116 GLN B N 1
ATOM 1760 C CA . GLN B 1 53 ? 4.319 -29.392 -12.073 1.00 12.99 116 GLN B CA 1
ATOM 1761 C C . GLN B 1 53 ? 5.393 -28.311 -12.318 1.00 11.41 116 GLN B C 1
ATOM 1762 O O . GLN B 1 53 ? 6.394 -28.578 -12.969 1.00 11.36 116 GLN B O 1
ATOM 1768 N N . ARG B 1 54 ? 5.144 -27.089 -11.844 1.00 10.11 117 ARG B N 1
ATOM 1769 C CA . ARG B 1 54 ? 6.119 -26.004 -11.851 1.00 9.73 117 ARG B CA 1
ATOM 1770 C C . ARG B 1 54 ? 6.121 -25.324 -10.504 1.00 9.42 117 ARG B C 1
ATOM 1771 O O . ARG B 1 54 ? 5.085 -25.224 -9.843 1.00 8.52 117 ARG B O 1
ATOM 1779 N N . GLN B 1 55 ? 7.293 -24.855 -10.111 1.00 9.21 118 GLN B N 1
ATOM 1780 C CA . GLN B 1 55 ? 7.461 -24.185 -8.841 1.00 9.78 118 GLN B CA 1
ATOM 1781 C C . GLN B 1 55 ? 7.319 -22.672 -8.987 1.00 9.29 118 GLN B C 1
ATOM 1782 O O . GLN B 1 55 ? 7.918 -22.043 -9.866 1.00 9.20 118 GLN B O 1
ATOM 1788 N N . TYR B 1 56 ? 6.532 -22.097 -8.093 1.00 8.58 119 TYR B N 1
ATOM 1789 C CA . TYR B 1 56 ? 6.366 -20.651 -8.007 1.00 8.46 119 TYR B CA 1
ATOM 1790 C C . TYR B 1 56 ? 6.536 -20.217 -6.568 1.00 8.46 119 TYR B C 1
ATOM 1791 O O . TYR B 1 56 ? 6.238 -20.987 -5.650 1.00 9.28 119 TYR B O 1
ATOM 1800 N N . VAL B 1 57 ? 7.004 -18.987 -6.359 1.00 8.07 120 VAL B N 1
ATOM 1801 C CA . VAL B 1 57 ? 7.007 -18.407 -5.013 1.00 7.84 120 VAL B CA 1
ATOM 1802 C C . VAL B 1 57 ? 5.722 -17.610 -4.860 1.00 7.59 120 VAL B C 1
ATOM 1803 O O . VAL B 1 57 ? 5.580 -16.556 -5.457 1.00 7.27 120 VAL B O 1
ATOM 1807 N N . LEU B 1 58 ? 4.780 -18.133 -4.093 1.00 7.28 121 LEU B N 1
ATOM 1808 C CA . LEU B 1 58 ? 3.502 -17.478 -3.862 1.00 7.17 121 LEU B CA 1
ATOM 1809 C C . LEU B 1 58 ? 3.331 -17.345 -2.370 1.00 7.30 121 LEU B C 1
ATOM 1810 O O . LEU B 1 58 ? 3.606 -18.276 -1.607 1.00 7.44 121 LEU B O 1
ATOM 1815 N N . ASP B 1 59 ? 2.922 -16.153 -1.941 1.00 7.50 122 ASP B N 1
ATOM 1816 C CA . ASP B 1 59 ? 2.820 -15.834 -0.523 1.00 7.92 122 ASP B CA 1
ATOM 1817 C C . ASP B 1 59 ? 4.129 -16.119 0.223 1.00 8.31 122 ASP B C 1
ATOM 1818 O O . ASP B 1 59 ? 4.118 -16.557 1.380 1.00 8.38 122 ASP B O 1
ATOM 1823 N N A GLY B 1 60 ? 5.248 -15.871 -0.457 0.50 8.61 123 GLY B N 1
ATOM 1824 N N B GLY B 1 60 ? 5.258 -15.865 -0.441 0.50 8.71 123 GLY B N 1
ATOM 1825 C CA A GLY B 1 60 ? 6.569 -16.059 0.115 0.50 9.27 123 GLY B CA 1
ATOM 1826 C CA B GLY B 1 60 ? 6.579 -16.084 0.144 0.50 9.44 123 GLY B CA 1
ATOM 1827 C C A GLY B 1 60 ? 7.112 -17.477 0.125 0.50 9.97 123 GLY B C 1
ATOM 1828 C C B GLY B 1 60 ? 6.920 -17.534 0.440 0.50 10.22 123 GLY B C 1
ATOM 1829 O O A GLY B 1 60 ? 8.282 -17.670 0.463 0.50 9.87 123 GLY B O 1
ATOM 1830 O O B GLY B 1 60 ? 7.702 -17.832 1.353 0.50 10.20 123 GLY B O 1
ATOM 1831 N N . GLN B 1 61 ? 6.293 -18.454 -0.281 1.00 10.76 124 GLN B N 1
ATOM 1832 C CA . GLN B 1 61 ? 6.591 -19.886 -0.114 1.00 12.19 124 GLN B CA 1
ATOM 1833 C C . GLN B 1 61 ? 6.722 -20.552 -1.466 1.00 12.26 124 GLN B C 1
ATOM 1834 O O . GLN B 1 61 ? 6.002 -20.218 -2.387 1.00 11.41 124 GLN B O 1
ATOM 1840 N N . ASN B 1 62 ? 7.646 -21.493 -1.573 1.00 12.16 125 ASN B N 1
ATOM 1841 C CA . ASN B 1 62 ? 7.719 -22.356 -2.732 1.00 12.28 125 ASN B CA 1
ATOM 1842 C C . ASN B 1 62 ? 6.491 -23.242 -2.760 1.00 11.44 125 ASN B C 1
ATOM 1843 O O . ASN B 1 62 ? 6.114 -23.825 -1.741 1.00 11.28 125 ASN B O 1
ATOM 1848 N N . VAL B 1 63 ? 5.837 -23.281 -3.915 1.00 10.57 126 VAL B N 1
ATOM 1849 C CA . VAL B 1 63 ? 4.678 -24.136 -4.121 1.00 10.41 126 VAL B CA 1
ATOM 1850 C C . VAL B 1 63 ? 4.759 -24.754 -5.502 1.00 9.88 126 VAL B C 1
ATOM 1851 O O . VAL B 1 63 ? 5.092 -24.085 -6.480 1.00 9.62 126 VAL B O 1
ATOM 1855 N N . GLN B 1 64 ? 4.458 -26.045 -5.564 1.00 9.44 127 GLN B N 1
ATOM 1856 C CA . GLN B 1 64 ? 4.404 -26.782 -6.813 1.00 9.45 127 GLN B CA 1
ATOM 1857 C C . GLN B 1 64 ? 2.969 -26.742 -7.315 1.00 8.75 127 GLN B C 1
ATOM 1858 O O . GLN B 1 64 ? 2.045 -27.147 -6.610 1.00 9.22 127 GLN B O 1
ATOM 1864 N N . LEU B 1 65 ? 2.763 -26.231 -8.516 1.00 7.75 128 LEU B N 1
ATOM 1865 C CA . LEU B 1 65 ? 1.428 -26.162 -9.099 1.00 7.59 128 LEU B CA 1
ATOM 1866 C C . LEU B 1 65 ? 1.430 -26.794 -10.464 1.00 7.66 128 LEU B C 1
ATOM 1867 O O . LEU B 1 65 ? 2.432 -26.750 -11.187 1.00 7.65 128 LEU B O 1
ATOM 1872 N N . HIS B 1 66 ? 0.298 -27.372 -10.838 1.00 7.72 129 HIS B N 1
ATOM 1873 C CA . HIS B 1 66 ? 0.178 -28.044 -12.121 1.00 8.28 129 HIS B CA 1
ATOM 1874 C C . HIS B 1 66 ? -0.270 -27.022 -13.150 1.00 8.28 129 HIS B C 1
ATOM 1875 O O . HIS B 1 66 ? -1.223 -26.277 -12.930 1.00 9.01 129 HIS B O 1
ATOM 1882 N N . VAL B 1 67 ? 0.422 -26.994 -14.274 1.00 8.66 130 VAL B N 1
ATOM 1883 C CA . VAL B 1 67 ? 0.097 -26.091 -15.354 1.00 9.11 130 VAL B CA 1
ATOM 1884 C C . VAL B 1 67 ? 0.212 -26.864 -16.658 1.00 9.84 130 VAL B C 1
ATOM 1885 O O . VAL B 1 67 ? 0.882 -27.885 -16.737 1.00 10.49 130 VAL B O 1
ATOM 1889 N N . SER B 1 68 ? -0.470 -26.353 -17.665 1.00 10.41 131 SER B N 1
ATOM 1890 C CA . SER B 1 68 ? -0.386 -26.849 -19.027 1.00 11.12 131 SER B CA 1
ATOM 1891 C C . SER B 1 68 ? -0.757 -25.715 -19.970 1.00 11.06 131 SER B C 1
ATOM 1892 O O . SER B 1 68 ? -1.470 -24.772 -19.589 1.00 11.67 131 SER B O 1
ATOM 1895 N N . ASN B 1 69 ? -0.294 -25.827 -21.210 1.00 10.94 132 ASN B N 1
ATOM 1896 C CA . ASN B 1 69 ? -0.756 -24.952 -22.266 1.00 11.46 132 ASN B CA 1
ATOM 1897 C C . ASN B 1 69 ? -0.697 -25.703 -23.596 1.00 12.54 132 ASN B C 1
ATOM 1898 O O . ASN B 1 69 ? 0.394 -25.925 -24.125 1.00 12.69 132 ASN B O 1
ATOM 1903 N N . ASP B 1 70 ? -1.867 -26.046 -24.142 1.00 13.93 133 ASP B N 1
ATOM 1904 C CA . ASP B 1 70 ? -1.979 -26.834 -25.395 1.00 15.45 133 ASP B CA 1
ATOM 1905 C C . ASP B 1 70 ? -1.701 -26.016 -26.653 1.00 15.51 133 ASP B C 1
ATOM 1906 O O . ASP B 1 70 ? -1.451 -26.584 -27.728 1.00 16.28 133 ASP B O 1
ATOM 1911 N N . SER B 1 71 ? -1.799 -24.695 -26.558 1.00 14.32 134 SER B N 1
ATOM 1912 C CA . SER B 1 71 ? -1.662 -23.855 -27.736 1.00 13.87 134 SER B CA 1
ATOM 1913 C C . SER B 1 71 ? -0.211 -23.734 -28.166 1.00 13.92 134 SER B C 1
ATOM 1914 O O . SER B 1 71 ? 0.699 -23.691 -27.330 1.00 13.20 134 SER B O 1
ATOM 1917 N N . SER B 1 72 ? -0.010 -23.643 -29.480 1.00 14.63 135 SER B N 1
ATOM 1918 C CA . SER B 1 72 ? 1.299 -23.416 -30.048 1.00 14.86 135 SER B CA 1
ATOM 1919 C C . SER B 1 72 ? 1.605 -21.928 -30.222 1.00 14.40 135 SER B C 1
ATOM 1920 O O . SER B 1 72 ? 2.751 -21.562 -30.456 1.00 15.01 135 SER B O 1
ATOM 1923 N N . THR B 1 73 ? 0.596 -21.065 -30.083 1.00 13.87 136 THR B N 1
ATOM 1924 C CA . THR B 1 73 ? 0.783 -19.626 -30.313 1.00 13.31 136 THR B CA 1
ATOM 1925 C C . THR B 1 73 ? 0.322 -18.739 -29.156 1.00 11.85 136 THR B C 1
ATOM 1926 O O . THR B 1 73 ? 0.946 -17.708 -28.876 1.00 11.94 136 THR B O 1
ATOM 1930 N N . SER B 1 74 ? -0.765 -19.119 -28.492 1.00 10.44 137 SER B N 1
ATOM 1931 C CA A SER B 1 74 ? -1.243 -18.360 -27.338 0.60 9.81 137 SER B CA 1
ATOM 1932 C CA B SER B 1 74 ? -1.235 -18.352 -27.342 0.40 10.07 137 SER B CA 1
ATOM 1933 C C . SER B 1 74 ? -0.539 -18.773 -26.049 1.00 9.42 137 SER B C 1
ATOM 1934 O O . SER B 1 74 ? -0.333 -19.960 -25.783 1.00 9.33 137 SER B O 1
ATOM 1939 N N . TRP B 1 75 ? -0.172 -17.779 -25.249 1.00 8.53 138 TRP B N 1
ATOM 1940 C CA . TRP B 1 75 ? 0.308 -17.993 -23.910 1.00 7.94 138 TRP B CA 1
ATOM 1941 C C . TRP B 1 75 ? -0.929 -18.162 -23.043 1.00 7.12 138 TRP B C 1
ATOM 1942 O O . TRP B 1 75 ? -2.057 -17.933 -23.511 1.00 7.15 138 TRP B O 1
ATOM 1953 N N . LYS B 1 76 ? -0.742 -18.547 -21.781 1.00 6.80 139 LYS B N 1
ATOM 1954 C CA A LYS B 1 76 ? -1.859 -18.827 -20.909 0.50 6.80 139 LYS B CA 1
ATOM 1955 C CA B LYS B 1 76 ? -1.879 -18.812 -20.899 0.50 6.82 139 LYS B CA 1
ATOM 1956 C C . LYS B 1 76 ? -1.627 -18.267 -19.513 1.00 6.45 139 LYS B C 1
ATOM 1957 O O . LYS B 1 76 ? -0.665 -18.659 -18.842 1.00 6.77 139 LYS B O 1
ATOM 1968 N N . PHE B 1 77 ? -2.510 -17.354 -19.103 1.00 5.87 140 PHE B N 1
ATOM 1969 C CA . PHE B 1 77 ? -2.551 -16.896 -17.724 1.00 5.36 140 PHE B CA 1
ATOM 1970 C C . PHE B 1 77 ? -3.413 -17.879 -16.940 1.00 5.45 140 PHE B C 1
ATOM 1971 O O . PHE B 1 77 ? -4.475 -18.279 -17.396 1.00 5.42 140 PHE B O 1
ATOM 1979 N N . ILE B 1 78 ? -2.980 -18.225 -15.740 1.00 5.42 141 ILE B N 1
ATOM 1980 C CA . ILE B 1 78 ? -3.774 -19.056 -14.838 1.00 5.49 141 ILE B CA 1
ATOM 1981 C C . ILE B 1 78 ? -3.938 -18.323 -13.505 1.00 5.19 141 ILE B C 1
ATOM 1982 O O . ILE B 1 78 ? -2.960 -17.835 -12.923 1.00 5.29 141 ILE B O 1
ATOM 1987 N N . LEU B 1 79 ? -5.183 -18.219 -13.057 1.00 4.86 142 LEU B N 1
ATOM 1988 C CA . LEU B 1 79 ? -5.516 -17.572 -11.783 1.00 4.70 142 LEU B CA 1
ATOM 1989 C C . LEU B 1 79 ? -5.711 -18.637 -10.708 1.00 4.66 142 LEU B C 1
ATOM 1990 O O . LEU B 1 79 ? -6.582 -19.502 -10.840 1.00 4.75 142 LEU B O 1
ATOM 1995 N N . PHE B 1 80 ? -4.863 -18.550 -9.699 1.00 4.58 143 PHE B N 1
ATOM 1996 C CA . PHE B 1 80 ? -4.892 -19.419 -8.534 1.00 4.61 143 PHE B CA 1
ATOM 1997 C C . PHE B 1 80 ? -5.375 -18.662 -7.315 1.00 4.67 143 PHE B C 1
ATOM 1998 O O . PHE B 1 80 ? -5.058 -17.479 -7.167 1.00 4.54 143 PHE B O 1
ATOM 2006 N N . ILE B 1 81 ? -6.117 -19.343 -6.442 1.00 4.47 144 ILE B N 1
ATOM 2007 C CA . ILE B 1 81 ? -6.627 -18.742 -5.213 1.00 4.59 144 ILE B CA 1
ATOM 2008 C C . ILE B 1 81 ? -6.496 -19.761 -4.095 1.00 4.78 144 ILE B C 1
ATOM 2009 O O . ILE B 1 81 ? -6.824 -20.933 -4.295 1.00 4.75 144 ILE B O 1
ATOM 2014 N N . LYS B 1 82 ? -6.064 -19.308 -2.927 1.00 5.04 145 LYS B N 1
ATOM 2015 C CA . LYS B 1 82 ? -6.223 -20.056 -1.677 1.00 5.33 145 LYS B CA 1
ATOM 2016 C C . LYS B 1 82 ? -7.092 -19.245 -0.704 1.00 5.62 145 LYS B C 1
ATOM 2017 O O . LYS B 1 82 ? -7.178 -18.007 -0.791 1.00 5.33 145 LYS B O 1
ATOM 2023 N N . LEU B 1 83 ? -7.774 -19.936 0.205 1.00 5.97 146 LEU B N 1
ATOM 2024 C CA . LEU B 1 83 ? -8.774 -19.345 1.082 1.00 6.51 146 LEU B CA 1
ATOM 2025 C C . LEU B 1 83 ? -8.346 -19.159 2.523 1.00 6.81 146 LEU B C 1
ATOM 2026 O O . LEU B 1 83 ? -9.098 -18.578 3.297 1.00 6.88 146 LEU B O 1
ATOM 2031 N N . THR B 1 84 ? -7.179 -19.686 2.881 1.00 7.27 147 THR B N 1
ATOM 2032 C CA . THR B 1 84 ? -6.582 -19.504 4.193 1.00 7.84 147 THR B CA 1
ATOM 2033 C C . THR B 1 84 ? -5.070 -19.475 3.992 1.00 7.93 147 THR B C 1
ATOM 2034 O O . THR B 1 84 ? -4.565 -19.943 2.967 1.00 7.38 147 THR B O 1
ATOM 2038 N N . PRO B 1 85 ? -4.316 -18.945 4.964 1.00 8.73 148 PRO B N 1
ATOM 2039 C CA . PRO B 1 85 ? -2.856 -18.938 4.774 1.00 9.21 148 PRO B CA 1
ATOM 2040 C C . PRO B 1 85 ? -2.237 -20.322 4.599 1.00 10.20 148 PRO B C 1
ATOM 2041 O O . PRO B 1 85 ? -1.293 -20.469 3.810 1.00 10.26 148 PRO B O 1
ATOM 2045 N N . ASP B 1 86 ? -2.768 -21.315 5.322 1.00 11.01 149 ASP B N 1
ATOM 2046 C CA . ASP B 1 86 ? -2.321 -22.708 5.211 1.00 12.45 149 ASP B CA 1
ATOM 2047 C C . ASP B 1 86 ? -3.001 -23.484 4.087 1.00 11.92 149 ASP B C 1
ATOM 2048 O O . ASP B 1 86 ? -2.819 -24.704 3.952 1.00 13.23 149 ASP B O 1
ATOM 2053 N N . GLY B 1 87 ? -3.781 -22.793 3.271 1.00 11.03 150 GLY B N 1
ATOM 2054 C CA . GLY B 1 87 ? -4.544 -23.429 2.231 1.00 10.60 150 GLY B CA 1
ATOM 2055 C C . GLY B 1 87 ? -3.748 -23.828 1.002 1.00 10.18 150 GLY B C 1
ATOM 2056 O O . GLY B 1 87 ? -2.506 -23.750 0.965 1.00 11.09 150 GLY B O 1
ATOM 2057 N N . THR B 1 88 ? -4.482 -24.333 0.020 1.00 8.80 151 THR B N 1
ATOM 2058 C CA . THR B 1 88 ? -3.930 -24.774 -1.248 1.00 7.97 151 THR B CA 1
ATOM 2059 C C . THR B 1 88 ? -4.302 -23.809 -2.369 1.00 7.21 151 THR B C 1
ATOM 2060 O O . THR B 1 88 ? -5.482 -23.590 -2.646 1.00 7.04 151 THR B O 1
ATOM 2064 N N . TYR B 1 89 ? -3.294 -23.246 -3.023 1.00 6.56 152 TYR B N 1
ATOM 2065 C CA . TYR B 1 89 ? -3.534 -22.470 -4.235 1.00 6.08 152 TYR B CA 1
ATOM 2066 C C . TYR B 1 89 ? -4.175 -23.362 -5.288 1.00 6.19 152 TYR B C 1
ATOM 2067 O O . TYR B 1 89 ? -3.622 -24.407 -5.649 1.00 6.06 152 TYR B O 1
ATOM 2076 N N . THR B 1 90 ? -5.323 -22.928 -5.798 1.00 6.09 153 THR B N 1
ATOM 2077 C CA . THR B 1 90 ? -6.174 -23.764 -6.650 1.00 6.21 153 THR B CA 1
ATOM 2078 C C . THR B 1 90 ? -6.540 -22.966 -7.898 1.00 6.30 153 THR B C 1
ATOM 2079 O O . THR B 1 90 ? -6.898 -21.789 -7.806 1.00 6.08 153 THR B O 1
ATOM 2083 N N . GLN B 1 91 ? -6.482 -23.606 -9.051 1.00 6.39 154 GLN B N 1
ATOM 2084 C CA . GLN B 1 91 ? -6.852 -22.963 -10.311 1.00 6.62 154 GLN B CA 1
ATOM 2085 C C . GLN B 1 91 ? -8.347 -22.647 -10.397 1.00 6.52 154 GLN B C 1
ATOM 2086 O O . GLN B 1 91 ? -9.172 -23.539 -10.222 1.00 6.96 154 GLN B O 1
ATOM 2092 N N . TYR B 1 92 ? -8.690 -21.387 -10.689 1.00 6.21 155 TYR B N 1
ATOM 2093 C CA . TYR B 1 92 ? -10.095 -21.010 -10.906 1.00 6.22 155 TYR B CA 1
ATOM 2094 C C . TYR B 1 92 ? -10.433 -20.514 -12.294 1.00 6.11 155 TYR B C 1
ATOM 2095 O O . TYR B 1 92 ? -11.598 -20.512 -12.675 1.00 6.41 155 TYR B O 1
ATOM 2104 N N . SER B 1 93 ? -9.458 -20.042 -13.052 1.00 5.90 156 SER B N 1
ATOM 2105 C CA . SER B 1 93 ? -9.742 -19.402 -14.327 1.00 5.80 156 SER B CA 1
ATOM 2106 C C . SER B 1 93 ? -8.461 -19.338 -15.132 1.00 5.81 156 SER B C 1
ATOM 2107 O O . SER B 1 93 ? -7.358 -19.336 -14.584 1.00 5.82 156 SER B O 1
ATOM 2110 N N . THR B 1 94 ? -8.624 -19.292 -16.448 1.00 5.69 157 THR B N 1
ATOM 2111 C CA . THR B 1 94 ? -7.515 -19.137 -17.401 1.00 5.87 157 THR B CA 1
ATOM 2112 C C . THR B 1 94 ? -7.826 -18.143 -18.502 1.00 5.63 157 THR B C 1
ATOM 2113 O O . THR B 1 94 ? -8.974 -17.957 -18.841 1.00 5.71 157 THR B O 1
ATOM 2117 N N . LEU B 1 95 ? -6.782 -17.538 -19.056 1.00 5.53 158 LEU B N 1
ATOM 2118 C CA . LEU B 1 95 ? -6.892 -16.634 -20.206 1.00 5.51 158 LEU B CA 1
ATOM 2119 C C . LEU B 1 95 ? -5.816 -17.031 -21.215 1.00 5.66 158 LEU B C 1
ATOM 2120 O O . LEU B 1 95 ? -4.617 -16.921 -20.919 1.00 5.64 158 LEU B O 1
ATOM 2125 N N . SER B 1 96 ? -6.255 -17.488 -22.378 1.00 6.02 159 SER B N 1
ATOM 2126 C CA A SER B 1 96 ? -5.346 -17.843 -23.453 0.60 6.33 159 SER B CA 1
ATOM 2127 C CA B SER B 1 96 ? -5.362 -17.863 -23.470 0.40 6.06 159 SER B CA 1
ATOM 2128 C C . SER B 1 96 ? -5.245 -16.680 -24.416 1.00 6.18 159 SER B C 1
ATOM 2129 O O . SER B 1 96 ? -6.261 -16.192 -24.905 1.00 6.70 159 SER B O 1
ATOM 2134 N N . THR B 1 97 ? -4.020 -16.216 -24.661 1.00 5.96 160 THR B N 1
ATOM 2135 C CA . THR B 1 97 ? -3.821 -14.997 -25.407 1.00 5.87 160 THR B CA 1
ATOM 2136 C C . THR B 1 97 ? -2.405 -14.924 -25.961 1.00 6.03 160 THR B C 1
ATOM 2137 O O . THR B 1 97 ? -1.460 -15.208 -25.233 1.00 6.07 160 THR B O 1
ATOM 2141 N N . PRO B 1 98 ? -2.247 -14.538 -27.246 1.00 6.02 161 PRO B N 1
ATOM 2142 C CA . PRO B 1 98 ? -0.905 -14.298 -27.783 1.00 6.15 161 PRO B CA 1
ATOM 2143 C C . PRO B 1 98 ? -0.371 -12.913 -27.414 1.00 6.32 161 PRO B C 1
ATOM 2144 O O . PRO B 1 98 ? 0.815 -12.651 -27.606 1.00 6.63 161 PRO B O 1
ATOM 2148 N N . HIS B 1 99 ? -1.218 -12.029 -26.862 1.00 6.23 162 HIS B N 1
ATOM 2149 C CA . HIS B 1 99 ? -0.811 -10.638 -26.558 1.00 6.28 162 HIS B CA 1
ATOM 2150 C C . HIS B 1 99 ? -0.202 -10.483 -25.163 1.00 6.26 162 HIS B C 1
ATOM 2151 O O . HIS B 1 99 ? 0.389 -9.447 -24.854 1.00 6.42 162 HIS B O 1
ATOM 2158 N N . LYS B 1 100 ? -0.358 -11.522 -24.329 1.00 6.54 163 LYS B N 1
ATOM 2159 C CA . LYS B 1 100 ? 0.223 -11.571 -22.978 1.00 6.95 163 LYS B CA 1
ATOM 2160 C C . LYS B 1 100 ? -0.199 -10.381 -22.110 1.00 6.38 163 LYS B C 1
ATOM 2161 O O . LYS B 1 100 ? 0.601 -9.812 -21.378 1.00 6.26 163 LYS B O 1
ATOM 2167 N N . LEU B 1 101 ? -1.479 -10.030 -22.213 1.00 5.82 164 LEU B N 1
ATOM 2168 C CA . LEU B 1 101 ? -2.110 -9.037 -21.342 1.00 5.49 164 LEU B CA 1
ATOM 2169 C C . LEU B 1 101 ? -3.212 -9.728 -20.564 1.00 5.12 164 LEU B C 1
ATOM 2170 O O . LEU B 1 101 ? -3.971 -10.508 -21.111 1.00 4.99 164 LEU B O 1
ATOM 2175 N N . CYS B 1 102 ? -3.300 -9.433 -19.272 1.00 4.76 165 CYS B N 1
ATOM 2176 C CA . CYS B 1 102 ? -4.406 -9.901 -18.435 1.00 4.69 165 CYS B CA 1
ATOM 2177 C C . CYS B 1 102 ? -4.949 -8.710 -17.656 1.00 4.48 165 CYS B C 1
ATOM 2178 O O . CYS B 1 102 ? -4.307 -7.679 -17.624 1.00 4.57 165 CYS B O 1
ATOM 2181 N N . ALA B 1 103 ? -6.120 -8.838 -17.034 1.00 4.21 166 ALA B N 1
ATOM 2182 C CA . ALA B 1 103 ? -6.635 -7.711 -16.263 1.00 4.04 166 ALA B CA 1
ATOM 2183 C C . ALA B 1 103 ? -7.536 -8.162 -15.140 1.00 3.91 166 ALA B C 1
ATOM 2184 O O . ALA B 1 103 ? -8.321 -9.094 -15.327 1.00 3.91 166 ALA B O 1
ATOM 2186 N N . TRP B 1 104 ? -7.449 -7.468 -14.007 1.00 3.94 167 TRP B N 1
ATOM 2187 C CA . TRP B 1 104 ? -8.415 -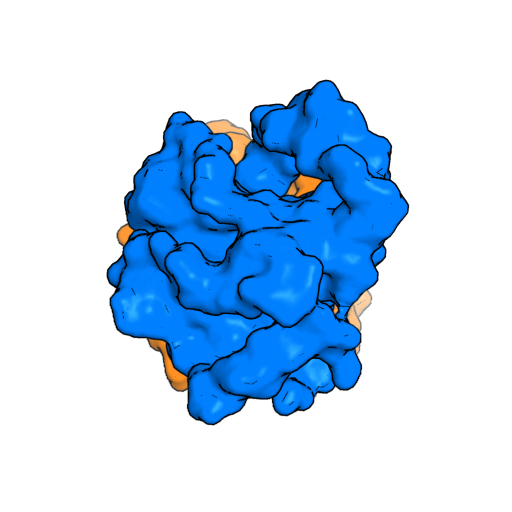7.636 -12.927 1.00 3.98 167 TRP B CA 1
ATOM 2188 C C . TRP B 1 104 ? -8.837 -6.291 -12.386 1.00 3.96 167 TRP B C 1
ATOM 2189 O O . TRP B 1 104 ? -8.165 -5.283 -12.598 1.00 3.87 167 TRP B O 1
ATOM 2200 N N . MET B 1 105 ? -9.969 -6.274 -11.697 1.00 3.93 168 MET B N 1
ATOM 2201 C CA . MET B 1 105 ? -10.538 -5.039 -11.168 1.00 4.05 168 MET B CA 1
ATOM 2202 C C . MET B 1 105 ? -11.292 -5.317 -9.883 1.00 4.04 168 MET B C 1
ATOM 2203 O O . MET B 1 105 ? -12.064 -6.276 -9.805 1.00 4.05 168 MET B O 1
ATOM 2208 N N . LYS B 1 106 ? -11.112 -4.422 -8.903 1.00 4.00 169 LYS B N 1
ATOM 2209 C CA . LYS B 1 106 ? -11.878 -4.473 -7.669 1.00 4.08 169 LYS B CA 1
ATOM 2210 C C . LYS B 1 106 ? -13.162 -3.690 -7.902 1.00 4.18 169 LYS B C 1
ATOM 2211 O O . LYS B 1 106 ? -13.124 -2.465 -8.089 1.00 4.35 169 LYS B O 1
ATOM 2217 N N . ARG B 1 107 ? -14.306 -4.369 -7.873 1.00 4.49 170 ARG B N 1
ATOM 2218 C CA . ARG B 1 107 ? -15.613 -3.722 -8.051 1.00 4.87 170 ARG B CA 1
ATOM 2219 C C . ARG B 1 107 ? -16.645 -4.658 -7.404 1.00 4.67 170 ARG B C 1
ATOM 2220 O O . ARG B 1 107 ? -16.463 -5.888 -7.400 1.00 4.38 170 ARG B O 1
ATOM 2228 N N . ASP B 1 108 ? -17.748 -4.094 -6.889 1.00 4.76 171 ASP B N 1
ATOM 2229 C CA . ASP B 1 108 ? -18.865 -4.906 -6.380 1.00 4.85 171 ASP B CA 1
ATOM 2230 C C . ASP B 1 108 ? -18.438 -5.837 -5.241 1.00 4.56 171 ASP B C 1
ATOM 2231 O O . ASP B 1 108 ? -19.004 -6.904 -5.075 1.00 4.76 171 ASP B O 1
ATOM 2236 N N . ASN B 1 109 ? -17.419 -5.421 -4.484 1.00 4.37 172 ASN B N 1
ATOM 2237 C CA . ASN B 1 109 ? -16.882 -6.261 -3.376 1.00 4.30 172 ASN B CA 1
ATOM 2238 C C . ASN B 1 109 ? -16.186 -7.536 -3.868 1.00 4.22 172 ASN B C 1
ATOM 2239 O O . ASN B 1 109 ? -15.950 -8.467 -3.082 1.00 4.11 172 ASN B O 1
ATOM 2244 N N . ARG B 1 110 ? -15.829 -7.518 -5.155 1.00 4.31 173 ARG B N 1
ATOM 2245 C CA . ARG B 1 110 ? -15.259 -8.653 -5.856 1.00 4.33 173 ARG B CA 1
ATOM 2246 C C . ARG B 1 110 ? -13.977 -8.221 -6.533 1.00 4.09 173 ARG B C 1
ATOM 2247 O O . ARG B 1 110 ? -13.659 -7.021 -6.600 1.00 3.93 173 ARG B O 1
ATOM 2255 N N . VAL B 1 111 ? -13.251 -9.209 -7.048 1.00 3.91 174 VAL B N 1
ATOM 2256 C CA . VAL B 1 111 ? -12.202 -8.975 -8.032 1.00 3.85 174 VAL B CA 1
ATOM 2257 C C . VAL B 1 111 ? -12.661 -9.685 -9.296 1.00 3.84 174 VAL B C 1
ATOM 2258 O O . VAL B 1 111 ? -12.826 -10.909 -9.301 1.00 3.92 174 VAL B O 1
ATOM 2262 N N . TYR B 1 112 ? -12.902 -8.915 -10.359 1.00 3.99 175 TYR B N 1
ATOM 2263 C CA . TYR B 1 112 ? -13.250 -9.458 -11.671 1.00 4.17 175 TYR B CA 1
ATOM 2264 C C . TYR B 1 112 ? -11.970 -9.691 -12.458 1.00 4.09 175 TYR B C 1
ATOM 2265 O O . TYR B 1 112 ? -10.952 -9.035 -12.211 1.00 4.05 175 TYR B O 1
ATOM 2274 N N . TRP B 1 113 ? -12.061 -10.595 -13.430 1.00 4.11 176 TRP B N 1
ATOM 2275 C CA . TRP B 1 113 ? -10.909 -11.132 -14.169 1.00 4.16 176 TRP B CA 1
ATOM 2276 C C . TRP B 1 113 ? -11.316 -11.551 -15.572 1.00 4.13 176 TRP B C 1
ATOM 2277 O O . TRP B 1 113 ? -12.367 -12.187 -15.725 1.00 4.11 176 TRP B O 1
ATOM 2288 N N . TYR B 1 114 ? -10.524 -11.176 -16.589 1.00 4.34 177 TYR B N 1
ATOM 2289 C CA . TYR B 1 114 ? -10.791 -11.637 -17.958 1.00 4.63 177 TYR B CA 1
ATOM 2290 C C . TYR B 1 114 ? -10.362 -13.073 -18.162 1.00 4.78 177 TYR B C 1
ATOM 2291 O O . TYR B 1 114 ? -9.254 -13.485 -17.790 1.00 4.65 177 TYR B O 1
ATOM 2300 N N . GLN B 1 115 ? -11.240 -13.848 -18.779 1.00 5.19 178 GLN B N 1
ATOM 2301 C CA . GLN B 1 115 ? -10.985 -15.274 -19.005 1.00 5.63 178 GLN B CA 1
ATOM 2302 C C . GLN B 1 115 ? -11.469 -15.718 -20.367 1.00 5.79 178 GLN B C 1
ATOM 2303 O O . GLN B 1 115 ? -12.234 -15.002 -21.042 1.00 5.60 178 GLN B O 1
ATOM 2309 N N . GLY B 1 116 ? -11.027 -16.910 -20.753 1.00 6.08 179 GLY B N 1
ATOM 2310 C CA . GLY B 1 116 ? -11.415 -17.517 -22.009 1.00 6.22 179 GLY B CA 1
ATOM 2311 C C . GLY B 1 116 ? -10.242 -17.551 -22.939 1.00 6.51 179 GLY B C 1
ATOM 2312 O O . GLY B 1 116 ? -9.113 -17.771 -22.506 1.00 7.01 179 GLY B O 1
ATOM 2313 N N . ALA B 1 117 ? -10.505 -17.369 -24.230 1.00 6.92 180 ALA B N 1
ATOM 2314 C CA . ALA B 1 117 ? -9.454 -17.384 -25.239 1.00 7.23 180 ALA B CA 1
ATOM 2315 C C . ALA B 1 117 ? -9.678 -16.201 -26.160 1.00 7.34 180 ALA B C 1
ATOM 2316 O O . ALA B 1 117 ? -10.806 -15.975 -26.638 1.00 8.38 180 ALA B O 1
ATOM 2318 N N . THR B 1 118 ? -8.643 -15.392 -26.353 1.00 7.25 181 THR B N 1
ATOM 2319 C CA . THR B 1 118 ? -8.767 -14.274 -27.287 1.00 7.45 181 THR B CA 1
ATOM 2320 C C . THR B 1 118 ? -9.048 -14.852 -28.681 1.00 8.18 181 THR B C 1
ATOM 2321 O O . THR B 1 118 ? -8.600 -15.947 -28.986 1.00 8.57 181 THR B O 1
ATOM 2325 N N . PRO B 1 119 ? -9.783 -14.139 -29.530 1.00 9.24 182 PRO B N 1
ATOM 2326 C CA . PRO B 1 119 ? -10.243 -12.757 -29.331 1.00 9.89 182 PRO B CA 1
ATOM 2327 C C . PRO B 1 119 ? -11.662 -12.654 -28.739 1.00 10.90 182 PRO B C 1
ATOM 2328 O O . PRO B 1 119 ? -12.328 -11.621 -28.942 1.00 11.55 182 PRO B O 1
ATOM 2332 N N . ASN B 1 120 ? -12.070 -13.697 -28.013 1.00 11.63 183 ASN B N 1
ATOM 2333 C CA . ASN B 1 120 ? -13.402 -13.897 -27.468 1.00 13.07 183 ASN B CA 1
ATOM 2334 C C . ASN B 1 120 ? -13.453 -13.636 -25.955 1.00 12.12 183 ASN B C 1
ATOM 2335 O O . ASN B 1 120 ? -14.521 -13.726 -25.384 1.00 13.32 183 ASN B O 1
ATOM 2340 N N . ALA B 1 121 ? -12.319 -13.297 -25.328 1.00 9.95 184 ALA B N 1
ATOM 2341 C CA . ALA B 1 121 ? -12.209 -13.246 -23.865 1.00 8.80 184 ALA B CA 1
ATOM 2342 C C . ALA B 1 121 ? -13.122 -12.192 -23.279 1.00 8.42 184 ALA B C 1
ATOM 2343 O O . ALA B 1 121 ? -13.369 -11.153 -23.881 1.00 8.47 184 ALA B O 1
ATOM 2345 N N . SER B 1 122 ? -13.621 -12.476 -22.080 1.00 8.59 185 SER B N 1
ATOM 2346 C CA . SER B 1 122 ? -14.544 -11.551 -21.442 1.00 9.06 185 SER B CA 1
ATOM 2347 C C . SER B 1 122 ? -14.322 -11.491 -19.948 1.00 8.53 185 SER B C 1
ATOM 2348 O O . SER B 1 122 ? -13.714 -12.384 -19.340 1.00 7.45 185 SER B O 1
ATOM 2351 N N . GLU B 1 123 ? -14.901 -10.443 -19.360 1.00 8.59 186 GLU B N 1
ATOM 2352 C CA . GLU B 1 123 ? -14.767 -10.078 -17.962 1.00 9.80 186 GLU B CA 1
ATOM 2353 C C . GLU B 1 123 ? -15.737 -10.902 -17.094 1.00 9.46 186 GLU B C 1
ATOM 2354 O O . GLU B 1 123 ? -16.460 -10.358 -16.255 1.00 11.00 186 GLU B O 1
ATOM 2360 N N . SER B 1 124 ? -15.707 -12.222 -17.260 1.00 8.47 187 SER B N 1
ATOM 2361 C CA . SER B 1 124 ? -16.779 -13.102 -16.775 1.00 8.47 187 SER B CA 1
ATOM 2362 C C . SER B 1 124 ? -16.421 -13.950 -15.548 1.00 8.11 187 SER B C 1
ATOM 2363 O O . SER B 1 124 ? -17.274 -14.712 -15.070 1.00 9.48 187 SER B O 1
ATOM 2366 N N . TYR B 1 125 ? -15.192 -13.844 -15.026 1.00 6.93 188 TYR B N 1
ATOM 2367 C CA . TYR B 1 125 ? -14.847 -14.494 -13.748 1.00 6.19 188 TYR B CA 1
ATOM 2368 C C . TYR B 1 125 ? -14.787 -13.438 -12.640 1.00 5.57 188 TYR B C 1
ATOM 2369 O O . TYR B 1 125 ? -14.414 -12.294 -12.878 1.00 5.40 188 TYR B O 1
ATOM 2378 N N . TYR B 1 126 ? -15.159 -13.824 -11.421 1.00 5.23 189 TYR B N 1
ATOM 2379 C CA . TYR B 1 126 ? -14.840 -13.020 -10.255 1.00 5.01 189 TYR B CA 1
ATOM 2380 C C . TYR B 1 126 ? -14.699 -13.883 -9.021 1.00 4.72 189 TYR B C 1
ATOM 2381 O O . TYR B 1 126 ? -15.267 -14.968 -8.926 1.00 4.53 189 TYR B O 1
ATOM 2390 N N . LEU B 1 127 ? -13.931 -13.375 -8.071 1.00 4.54 190 LEU B N 1
ATOM 2391 C CA . LEU B 1 127 ? -13.891 -13.909 -6.719 1.00 4.58 190 LEU B CA 1
ATOM 2392 C C . LEU B 1 127 ? -14.408 -12.830 -5.781 1.00 4.53 190 LEU B C 1
ATOM 2393 O O . LEU B 1 127 ? -14.410 -11.633 -6.112 1.00 4.69 190 LEU B O 1
ATOM 2398 N N . THR B 1 128 ? -14.876 -13.247 -4.612 1.00 4.51 191 THR B N 1
ATOM 2399 C CA . THR B 1 128 ? -15.399 -12.328 -3.619 1.00 4.62 191 THR B CA 1
ATOM 2400 C C . THR B 1 128 ? -14.310 -11.949 -2.630 1.00 4.58 191 THR B C 1
ATOM 2401 O O . THR B 1 128 ? -13.614 -12.839 -2.137 1.00 4.75 191 THR B O 1
ATOM 2405 N N . ILE B 1 129 ? -14.177 -10.642 -2.345 1.00 4.54 192 ILE B N 1
ATOM 2406 C CA . ILE B 1 129 ? -13.180 -10.153 -1.387 1.00 4.49 192 ILE B CA 1
ATOM 2407 C C . ILE B 1 129 ? -13.739 -9.357 -0.198 1.00 4.58 192 ILE B C 1
ATOM 2408 O O . ILE B 1 129 ? -13.163 -9.434 0.889 1.00 4.55 192 ILE B O 1
ATOM 2413 N N . ASN B 1 130 ? -14.816 -8.593 -0.385 1.00 4.51 193 ASN B N 1
ATOM 2414 C CA . ASN B 1 130 ? -15.362 -7.718 0.687 1.00 4.64 193 ASN B CA 1
ATOM 2415 C C . ASN B 1 130 ? -14.291 -6.924 1.421 1.00 4.53 193 ASN B C 1
ATOM 2416 O O . ASN B 1 130 ? -14.252 -6.879 2.655 1.00 4.75 193 ASN B O 1
ATOM 2421 N N . ASN B 1 131 ? -13.400 -6.296 0.677 1.00 4.41 194 ASN B N 1
ATOM 2422 C CA . ASN B 1 131 ? -12.377 -5.433 1.265 1.00 4.45 194 ASN B CA 1
ATOM 2423 C C . ASN B 1 131 ? -11.889 -4.501 0.152 1.00 4.33 194 ASN B C 1
ATOM 2424 O O . ASN B 1 131 ? -11.055 -4.873 -0.700 1.00 4.25 194 ASN B O 1
ATOM 2429 N N . ASP B 1 132 ? -12.430 -3.287 0.126 1.00 4.23 195 ASP B N 1
ATOM 2430 C CA . ASP B 1 132 ? -12.090 -2.326 -0.917 1.00 4.28 195 ASP B CA 1
ATOM 2431 C C . ASP B 1 132 ? -10.652 -1.866 -0.828 1.00 4.33 195 ASP B C 1
ATOM 2432 O O . ASP B 1 132 ? -10.212 -1.187 -1.740 1.00 4.50 195 ASP B O 1
ATOM 2437 N N . ASN B 1 133 ? -9.952 -2.196 0.270 1.00 4.44 196 ASN B N 1
ATOM 2438 C CA . ASN B 1 133 ? -8.531 -1.908 0.396 1.00 4.50 196 ASN B CA 1
ATOM 2439 C C . ASN B 1 133 ? -7.648 -3.120 0.091 1.00 4.42 196 ASN B C 1
ATOM 2440 O O . ASN B 1 133 ? -6.485 -3.147 0.462 1.00 4.62 196 ASN B O 1
ATOM 2445 N N . SER B 1 134 ? -8.190 -4.130 -0.586 1.00 4.27 197 SER B N 1
ATOM 2446 C CA . SER B 1 134 ? -7.374 -5.301 -0.901 1.00 4.22 197 SER B CA 1
ATOM 2447 C C . SER B 1 134 ? -6.142 -4.880 -1.692 1.00 4.42 197 SER B C 1
ATOM 2448 O O . SER B 1 134 ? -6.205 -4.005 -2.587 1.00 4.23 197 SER B O 1
ATOM 2451 N N . ASN B 1 135 ? -5.027 -5.536 -1.362 1.00 4.84 198 ASN B N 1
ATOM 2452 C CA . ASN B 1 135 ? -3.736 -5.128 -1.869 1.00 5.32 198 ASN B CA 1
ATOM 2453 C C . ASN B 1 135 ? -3.311 -6.037 -2.997 1.00 5.39 198 ASN B C 1
ATOM 2454 O O . ASN B 1 135 ? -3.575 -7.242 -2.949 1.00 5.40 198 ASN B O 1
ATOM 2459 N N . VAL B 1 136 ? -2.646 -5.471 -3.992 1.00 5.34 199 VAL B N 1
ATOM 2460 C CA A VAL B 1 136 ? -2.119 -6.209 -5.142 0.50 5.34 199 VAL B CA 1
ATOM 2461 C CA B VAL B 1 136 ? -2.106 -6.257 -5.106 0.50 5.52 199 VAL B CA 1
ATOM 2462 C C . VAL B 1 136 ? -0.634 -5.906 -5.306 1.00 5.59 199 VAL B C 1
ATOM 2463 O O . VAL B 1 136 ? -0.206 -4.797 -5.061 1.00 5.29 199 VAL B O 1
ATOM 2470 N N . SER B 1 137 ? 0.160 -6.889 -5.697 1.00 6.23 200 SER B N 1
ATOM 2471 C CA A SER B 1 137 ? 1.575 -6.706 -5.977 0.50 6.76 200 SER B CA 1
ATOM 2472 C CA B SER B 1 137 ? 1.596 -6.749 -6.022 0.50 6.79 200 SER B CA 1
ATOM 2473 C C . SER B 1 137 ? 1.849 -7.279 -7.392 1.00 6.96 200 SER B C 1
ATOM 2474 O O . SER B 1 137 ? 1.590 -8.458 -7.640 1.00 7.57 200 SER B O 1
ATOM 2479 N N . SER B 1 138 ? 2.382 -6.465 -8.294 1.00 6.82 201 SER B N 1
ATOM 2480 C CA . SER B 1 138 ? 2.650 -6.917 -9.654 1.00 6.98 201 SER B CA 1
ATOM 2481 C C . SER B 1 138 ? 4.157 -6.958 -9.917 1.00 7.34 201 SER B C 1
ATOM 2482 O O . SER B 1 138 ? 4.864 -5.991 -9.619 1.00 7.28 201 SER B O 1
ATOM 2485 N N . ASP B 1 139 ? 4.637 -8.058 -10.497 1.00 7.95 202 ASP B N 1
ATOM 2486 C CA . ASP B 1 139 ? 6.030 -8.168 -10.972 1.00 8.78 202 ASP B CA 1
ATOM 2487 C C . ASP B 1 139 ? 6.214 -7.612 -12.382 1.00 8.55 202 ASP B C 1
ATOM 2488 O O . ASP B 1 139 ? 7.339 -7.531 -12.874 1.00 8.71 202 ASP B O 1
ATOM 2493 N N . ALA B 1 140 ? 5.116 -7.244 -13.035 1.00 7.81 203 ALA B N 1
ATOM 2494 C CA . ALA B 1 140 ? 5.142 -6.732 -14.404 1.00 7.44 203 ALA B CA 1
ATOM 2495 C C . ALA B 1 140 ? 4.576 -5.317 -14.475 1.00 7.30 203 ALA B C 1
ATOM 2496 O O . ALA B 1 140 ? 3.802 -4.874 -13.603 1.00 7.07 203 ALA B O 1
ATOM 2498 N N . GLU B 1 141 ? 4.954 -4.590 -15.518 1.00 7.26 204 GLU B N 1
ATOM 2499 C CA A GLU B 1 141 ? 4.405 -3.267 -15.786 0.50 7.42 204 GLU B CA 1
ATOM 2500 C CA B GLU B 1 141 ? 4.393 -3.263 -15.693 0.50 7.31 204 GLU B CA 1
ATOM 2501 C C . GLU B 1 141 ? 2.902 -3.372 -15.996 1.00 6.94 204 GLU B C 1
ATOM 2502 O O . GLU B 1 141 ? 2.406 -4.411 -16.444 1.00 6.74 204 GLU B O 1
ATOM 2513 N N . PHE B 1 142 ? 2.166 -2.300 -15.706 1.00 6.55 205 PHE B N 1
ATOM 2514 C CA . PHE B 1 142 ? 0.724 -2.358 -15.886 1.00 6.45 205 PHE B CA 1
ATOM 2515 C C . PHE B 1 142 ? 0.114 -1.001 -16.180 1.00 6.73 205 PHE B C 1
ATOM 2516 O O . PHE B 1 142 ? 0.780 0.031 -16.026 1.00 6.90 205 PHE B O 1
ATOM 2524 N N . TYR B 1 143 ? -1.146 -1.020 -16.605 1.00 6.93 206 TYR B N 1
ATOM 2525 C CA . TYR B 1 143 ? -1.922 0.181 -16.890 1.00 7.53 206 TYR B CA 1
ATOM 2526 C C . TYR B 1 143 ? -3.195 0.163 -16.058 1.00 7.23 206 TYR B C 1
ATOM 2527 O O . TYR B 1 143 ? -3.627 -0.909 -15.615 1.00 6.59 206 TYR B O 1
ATOM 2536 N N . LEU B 1 144 ? -3.805 1.331 -15.854 1.00 7.25 207 LEU B N 1
ATOM 2537 C CA . LEU B 1 144 ? -5.079 1.437 -15.158 1.00 7.45 207 LEU B CA 1
ATOM 2538 C C . LEU B 1 144 ? -6.088 2.017 -16.141 1.00 7.42 207 LEU B C 1
ATOM 2539 O O . LEU B 1 144 ? -5.806 3.008 -16.818 1.00 7.90 207 LEU B O 1
ATOM 2544 N N . ILE B 1 145 ? -7.263 1.406 -16.208 1.00 7.15 208 ILE B N 1
ATOM 2545 C CA . ILE B 1 145 ? -8.347 1.809 -17.119 1.00 7.18 208 ILE B CA 1
ATOM 2546 C C . ILE B 1 145 ? -9.638 1.894 -16.305 1.00 7.31 208 ILE B C 1
ATOM 2547 O O . ILE B 1 145 ? -10.002 0.923 -15.653 1.00 7.10 208 ILE B O 1
ATOM 2552 N N . PRO B 1 146 ? -10.343 3.041 -16.328 1.00 7.42 209 PRO B N 1
ATOM 2553 C CA . PRO B 1 146 ? -11.548 3.107 -15.492 1.00 7.60 209 PRO B CA 1
ATOM 2554 C C . PRO B 1 146 ? -12.635 2.125 -15.951 1.00 7.59 209 PRO B C 1
ATOM 2555 O O . PRO B 1 146 ? -12.699 1.764 -17.133 1.00 7.74 209 PRO B O 1
ATOM 2559 N N . GLN B 1 147 ? -13.505 1.716 -15.032 1.00 7.55 210 GLN B N 1
ATOM 2560 C CA . GLN B 1 147 ? -14.563 0.775 -15.372 1.00 7.98 210 GLN B CA 1
ATOM 2561 C C . GLN B 1 147 ? -15.499 1.288 -16.480 1.00 7.78 210 GLN B C 1
ATOM 2562 O O . GLN B 1 147 ? -16.060 0.502 -17.239 1.00 7.24 210 GLN B O 1
ATOM 2568 N N . SER B 1 148 ? -15.694 2.607 -16.533 1.00 8.18 211 SER B N 1
ATOM 2569 C CA . SER B 1 148 ? -16.500 3.242 -17.585 1.00 8.79 211 SER B CA 1
ATOM 2570 C C . SER B 1 148 ? -15.960 2.948 -18.985 1.00 8.79 211 SER B C 1
ATOM 2571 O O . SER B 1 148 ? -16.690 3.114 -19.966 1.00 9.06 211 SER B O 1
ATOM 2574 N N . GLN B 1 149 ? -14.690 2.539 -19.051 1.00 8.37 212 GLN B N 1
ATOM 2575 C CA A GLN B 1 149 ? -14.032 2.195 -20.312 0.50 8.36 212 GLN B CA 1
ATOM 2576 C CA B GLN B 1 149 ? -14.025 2.192 -20.310 0.50 8.22 212 GLN B CA 1
ATOM 2577 C C . GLN B 1 149 ? -13.729 0.693 -20.386 1.00 7.91 212 GLN B C 1
ATOM 2578 O O . GLN B 1 149 ? -12.758 0.269 -21.010 1.00 7.29 212 GLN B O 1
ATOM 2589 N N . THR B 1 150 ? -14.571 -0.124 -19.762 1.00 7.32 213 THR B N 1
ATOM 2590 C CA . THR B 1 150 ? -14.423 -1.577 -19.835 1.00 7.17 213 THR B CA 1
ATOM 2591 C C . THR B 1 150 ? -14.355 -2.082 -21.289 1.00 7.39 213 THR B C 1
ATOM 2592 O O . THR B 1 150 ? -13.572 -2.996 -21.606 1.00 7.06 213 THR B O 1
ATOM 2596 N N . ALA B 1 151 ? -15.143 -1.488 -22.184 1.00 7.47 214 ALA B N 1
ATOM 2597 C CA . ALA B 1 151 ? -15.148 -1.916 -23.583 1.00 7.98 214 ALA B CA 1
ATOM 2598 C C . ALA B 1 151 ? -13.754 -1.771 -24.182 1.00 8.05 214 ALA B C 1
ATOM 2599 O O . ALA B 1 151 ? -13.323 -2.611 -24.988 1.00 7.76 214 ALA B O 1
ATOM 2601 N N . MET B 1 152 ? -13.023 -0.741 -23.799 1.00 8.32 215 MET B N 1
ATOM 2602 C CA . MET B 1 152 ? -11.660 -0.605 -24.280 1.00 8.88 215 MET B CA 1
ATOM 2603 C C . MET B 1 152 ? -10.723 -1.631 -23.638 1.00 8.11 215 MET B C 1
ATOM 2604 O O . MET B 1 152 ? -9.828 -2.143 -24.313 1.00 8.33 215 MET B O 1
ATOM 2609 N N . CYS B 1 153 ? -10.876 -1.917 -22.346 1.00 7.07 216 CYS B N 1
ATOM 2610 C CA . CYS B 1 153 ? -10.062 -2.969 -21.746 1.00 6.55 216 CYS B CA 1
ATOM 2611 C C . CYS B 1 153 ? -10.296 -4.271 -22.505 1.00 6.12 216 CYS B C 1
ATOM 2612 O O . CYS B 1 153 ? -9.354 -5.002 -22.806 1.00 5.48 216 CYS B O 1
ATOM 2615 N N . THR B 1 154 ? -11.548 -4.549 -22.841 1.00 5.75 217 THR B N 1
ATOM 2616 C CA . THR B 1 154 ? -11.873 -5.763 -23.570 1.00 5.94 217 THR B CA 1
ATOM 2617 C C . THR B 1 154 ? -11.154 -5.763 -24.921 1.00 6.03 217 THR B C 1
ATOM 2618 O O . THR B 1 154 ? -10.593 -6.781 -25.324 1.00 5.99 217 THR B O 1
ATOM 2622 N N . GLN B 1 155 ? -11.172 -4.632 -25.622 1.00 6.26 218 GLN B N 1
ATOM 2623 C CA . GLN B 1 155 ? -10.460 -4.502 -26.874 1.00 6.63 218 GLN B CA 1
ATOM 2624 C C . GLN B 1 155 ? -8.975 -4.809 -26.682 1.00 6.73 218 GLN B C 1
ATOM 2625 O O . GLN B 1 155 ? -8.383 -5.553 -27.463 1.00 6.89 218 GLN B O 1
ATOM 2631 N N . TYR B 1 156 ? -8.367 -4.232 -25.653 1.00 6.79 219 TYR B N 1
ATOM 2632 C CA . TYR B 1 156 ? -6.941 -4.462 -25.386 1.00 7.12 219 TYR B CA 1
ATOM 2633 C C . TYR B 1 156 ? -6.636 -5.923 -25.043 1.00 6.26 219 TYR B C 1
ATOM 2634 O O . TYR B 1 156 ? -5.661 -6.481 -25.535 1.00 6.19 219 TYR B O 1
ATOM 2643 N N . ILE B 1 157 ? -7.448 -6.532 -24.189 1.00 5.74 220 ILE B N 1
ATOM 2644 C CA . ILE B 1 157 ? -7.253 -7.932 -23.827 1.00 5.58 220 ILE B CA 1
ATOM 2645 C C . ILE B 1 157 ? -7.257 -8.807 -25.091 1.00 5.57 220 ILE B C 1
ATOM 2646 O O . ILE B 1 157 ? -6.436 -9.721 -25.254 1.00 5.29 220 ILE B O 1
ATOM 2651 N N . ASN B 1 158 ? -8.178 -8.526 -25.998 1.00 5.79 221 ASN B N 1
ATOM 2652 C CA . ASN B 1 158 ? -8.365 -9.379 -27.151 1.00 5.87 221 ASN B CA 1
ATOM 2653 C C . ASN B 1 158 ? -7.481 -9.057 -28.342 1.00 6.12 221 ASN B C 1
ATOM 2654 O O . ASN B 1 158 ? -7.401 -9.878 -29.248 1.00 6.38 221 ASN B O 1
ATOM 2659 N N . ASN B 1 159 ? -6.808 -7.914 -28.339 1.00 6.42 222 ASN B N 1
ATOM 2660 C CA . ASN B 1 159 ? -6.056 -7.440 -29.530 1.00 6.81 222 ASN B CA 1
ATOM 2661 C C . ASN B 1 159 ? -4.695 -6.782 -29.272 1.00 7.42 222 ASN B C 1
ATOM 2662 O O . ASN B 1 159 ? -3.938 -6.577 -30.203 1.00 7.79 222 ASN B O 1
ATOM 2667 N N . GLY B 1 160 ? -4.383 -6.421 -28.030 1.00 7.92 223 GLY B N 1
ATOM 2668 C CA . GLY B 1 160 ? -3.178 -5.633 -27.738 1.00 8.62 223 GLY B CA 1
ATOM 2669 C C . GLY B 1 160 ? -3.457 -4.149 -27.561 1.00 9.68 223 GLY B C 1
ATOM 2670 O O . GLY B 1 160 ? -4.566 -3.687 -27.802 1.00 9.29 223 GLY B O 1
ATOM 2671 N N . LEU B 1 161 ? -2.413 -3.432 -27.152 1.00 11.33 224 LEU B N 1
ATOM 2672 C CA . LEU B 1 161 ? -2.459 -1.996 -26.786 1.00 13.06 224 LEU B CA 1
ATOM 2673 C C . LEU B 1 161 ? -2.423 -1.036 -27.957 1.00 13.67 224 LEU B C 1
ATOM 2674 O O . LEU B 1 161 ? -2.799 0.126 -27.841 1.00 14.33 224 LEU B O 1
#

Secondary structure (DSSP, 8-state):
-EEEEPSEEEEPPTTEEEEEE-SSSEEEEEEE-SSS-EEEEEEE-SSEEEEEEEEEETTEEEEEEEEE--SS-EEEEEEEESSTTS--EEEEEEEETT--EEEEEETTEEEEEEEETTS-EEEEEEE---TT-EEEESSEEEEEEGGGHHHHHHHHHH--/-EEEEPSEEEEPPTTEEEEE---SSEEEEEEE-SSS-EEEEEEE-SSEEEEEEEEEETTEEEEEEEEE--SS-EEEEEEEESSTTS--EEEEEEEESS--EEEEEETTEEEEEEEETTS-EEEEEEE---TT-EEEESS-EEEEEGGGHHHHHHHHHH--

InterPro domains:
  IPR000416 Haemagglutinin outer capsid protein VP4, concanavalin-like domain [PF00426] (65-224)
  IPR013320 Concanavalin A-like lectin/glucanase domain superfamily [SSF49899] (65-224)
  IPR035329 Rotavirus VP4 helical domain [PF17478] (485-775)
  IPR035330 Rotavirus VP4, membrane interaction domain [PF17477] (250-474)
  IPR038017 Rotavirus VP4, membrane interaction domain superfamily [SSF111379] (253-521)
  IPR042546 Outer capsid protein VP4 [MF_04125] (1-775)
  IPR042546 Outer capsid protein VP4 [MF_04132] (1-775)

Nearest PDB structures (foldseek):
  5cb7-assembly2_B  TM=1.004E+00  e=5.384E-32  Rotavirus A K8/G1
  4ds0-assembly1_A  TM=9.983E-01  e=6.921E-28  Rotavirus sp.
  7c8p-assembly1_B  TM=9.989E-01  e=6.453E-27  Rotavirus A
  3tay-assembly2_B  TM=9.822E-01  e=1.628E-21  Porcine rotavirus (serotype 3 / strain CRW-8)
  5ca6-assembly1_A  TM=9.708E-01  e=4.469E-21  Porcine rotavirus serotype 5/strain TFR-41

Radius of gyration: 20.13 Å; Cα contacts (8 Å, |Δi|>4): 949; chains: 2; bounding box: 48×49×50 Å

Organism: Rotavirus A (strain RVA/Human/Japan/K8/1977/G1P3A[9]) (NCBI:txid39012)

Sequence (320 aa):
LDGPYQPTSSLNLPVDYWMLIAPTREGKVAEGTNTTTDRWFACCVLVEPNVQQNTQRQYVLDGGQNVVQLHVSSNDSSSTSWKKFILFIKLTPDGGTYTQYSTLSSTPHKLCAWMKRDNRVYWYQGATPNASESYYLTINNDNSNVVSSDAEFYLIPQSQQTAMMCTQYINNGLLDGPYQPTSSLNLPVVDYWMLIAPTREGKVAEGTNTTDRWFACCVLVEPNVQNTQRQYVLDGGQNVQLHVSNDSSTSSWKKFILFIKLTPDGTYTQYSTLSSTPHKLCAWMKRDNRVYWYQGATPNASESYYLTINNDNSNVVSSSDAEEFYLIPQSQQTAMCTQYINNGL

CATH classification: 2.60.120.200

Solvent-accessible surface area: 13691 Å² total; per-residue (Å²): 94,72,38,73,64,111,58,11,13,6,17,1,64,55,54,84,1,0,0,0,25,9,95,154,72,23,40,0,1,18,7,4,2,5,96,60,56,6,3,0,0,0,0,0,40,32,106,12,165,115,53,104,65,108,12,53,0,11,8,96,96,33,87,14,107,4,37,4,147,30,80,94,17,44,34,0,1,0,6,4,6,85,74,48,144,35,106,14,64,90,101,8,38,0,26,0,62,69,60,9,0,0,2,8,4,74,88,78,76,2,34,0,0,47,37,55,22,105,126,3,45,64,74,38,94,9,52,5,100,28,83,35,0,13,2,14,5,83,7,65,1,25,17,1,40,57,99,82,24,82,86,0,37,86,30,0,9,73,12,127,87,71,36,74,58,110,56,11,12,6,18,1,62,61,52,84,2,0,0,0,25,12,90,190,84,21,42,1,2,18,7,4,1,2,92,62,52,5,2,0,0,0,0,0,39,30,102,13,163,117,50,108,66,107,15,58,1,13,12,113,102,33,86,11,126,3,29,3,143,35,78,100,19,44,31,0,0,0,6,5,4,85,63,55,135,31,106,15,62,86,100,7,36,0,26,0,62,64,36,9,0,0,1,8,4,78,81,78,77,2,33,1,0,49,38,54,22,110,130,4,44,68,73,36,92,8,54,7,106,30,81,34,0,14,2,13,5,80,11,74,1,30,17,1,39,57,99,84,23,85,93,0,35,86,33,0,10,81,18,122

Foldseek 3Di:
DADFDAFFKFQAAAQKKKKFADDDFAWFKWWALVAFKTKTKTKAAEDADWDWDWHQGPNDTDTDIDDHHHRQWIKIWMWMAGDPPGDTDTDFMETGNQRIWIWGHYPQWIWTWGDYAPQTARPDIDGHNHSRMMMGGNGTIGIDGNVVRVVVSVCSRPND/DADFDAFDKFLAAAQKKKKFADDDWAWFKWWALVAFKIKTKTKADADFDWDWDWHQGPNDTDTDTDGHHHRQWIKIWMWIGGDPPGDTDTDFMETGNRRIWIWGHYPQWIWTWGDYAPPIDRPDIDHHNHSRMMMTGNGTIGIGGNVVRVVVSVCSRPND